Protein AF-0000000069609880 (afdb_homodimer)

Sequence (264 aa):
MNNSQLFKGLVTSFADPFVVGVPGEPHSCQVTNRTSDCIYLDCESGEDGGLQQIFQLEVMSTDSDKFIANLTSRSSPNFIVCSLPPKESFILVVYAVNSKGRSKQVALHSSTLAGPAKEKGMFKSYDLIFFIMNNSQLFKGLVTSFADPFVVGVPGEPHSCQVTNRTSDCIYLDCESGEDGGLQQIFQLEVMSTDSDKFIANLTSRSSPNFIVCSLPPKESFILVVYAVNSKGRSKQVALHSSTLAGPAKEKGMFKSYDLIFFI

Radius of gyration: 27.12 Å; Cα contacts (8 Å, |Δi|>4): 613; chains: 2; bounding box: 33×138×74 Å

Foldseek 3Di:
DPPDDVPPPPPPVPVPPLQQAAWAWWDPKDFDDAAQFKTKIATFGTGRSPFQKKKKKWKAFPVPRDTDDIDIGRPHQIDMDGRHHGPTKMKIWMWMGDPRGIHDIDIDIDHHHHDDPCPDDDPPPPPPVPPD/DPPPDPPPPPPPVPVPPLQQAAWAWWDPKDFDDAAQFKTKIATFGTGRSPFQKKKKKWKAFPVVRDTDDIDIGRPHQIDMDGRHHGPTKMKIWMWMGGPRGIHDIDIDIDHHHHDDPCPDDDPPPPPPVPPD

InterPro domains:
  IPR003961 Fibronectin type III [cd00063] (23-104)
  IPR013783 Immunoglobulin-like fold [G3DSA:2.60.40.10] (18-114)
  IPR036116 Fibronectin type III superfamily [SSF49265] (20-106)

Secondary structure (DSSP, 8-state):
---------------------PPPPPEEEEEEEE-SS-EEEEEE----TTS--EEEEEEEETTT--EEEEEEESS-S-EEE-SPPTT-EEEEEEEEEETTEEPPPEEEEEEPPPPSSS--------------/---------------------PPPPPEEEEEEEE-SS-EEEEEE----TTS--EEEEEEEETTT--EEEEEEESS-S-EEE-SPPTT-EEEEEEEEEETTEEPPPEEEEEEPPPPS----------------

Solvent-accessible surface area (backbone atoms only — not comparable to full-atom values): 14721 Å² total; per-residue (Å²): 137,85,82,71,77,70,76,62,77,75,69,69,72,66,67,71,70,82,69,70,43,44,19,34,37,50,39,82,67,41,76,78,47,63,35,29,34,31,42,29,36,41,36,37,74,41,54,43,23,86,45,76,49,35,24,40,38,39,33,29,32,65,85,75,68,40,78,35,35,38,41,43,26,71,84,49,52,50,43,44,48,45,51,42,67,49,60,35,47,32,40,39,38,34,28,23,34,30,95,74,33,60,20,56,75,42,78,45,78,49,58,28,35,72,51,79,70,79,76,83,75,70,71,72,70,69,72,71,73,68,82,121,135,82,79,75,78,75,74,64,77,74,69,68,74,68,67,70,72,83,69,70,43,44,19,35,38,51,38,83,67,43,75,77,47,64,35,29,32,31,42,29,38,40,36,37,75,39,54,41,23,86,44,76,48,35,22,40,40,39,32,27,32,64,85,74,70,40,79,35,34,38,42,44,25,73,84,49,52,51,43,44,48,44,51,43,66,49,60,36,48,32,38,40,36,35,28,22,34,31,95,73,34,61,20,56,74,41,75,46,78,50,57,27,35,71,50,79,70,79,75,81,76,70,70,71,71,68,71,70,73,68,83,121

Nearest PDB structures (foldseek):
  5n47-assembly1_B  TM=8.906E-01  e=8.743E-05  Homo sapiens
  4gh7-assembly1_B  TM=8.890E-01  e=6.394E-04  Homo sapiens
  6mfa-assembly1_A  TM=8.345E-01  e=7.513E-04  Homo sapiens
  5mya-assembly1_B  TM=7.904E-01  e=1.037E-03  Homo sapiens
  2ha1-assembly1_A  TM=6.778E-01  e=1.997E-02  Homo sapiens

Structure (mmCIF, N/CA/C/O backbone):
data_AF-0000000069609880-model_v1
#
loop_
_entity.id
_entity.type
_entity.pdbx_description
1 polymer 'Fibronectin type-III domain-containing protein'
#
loop_
_atom_site.group_PDB
_atom_site.id
_atom_site.type_symbol
_atom_site.label_atom_id
_atom_site.label_alt_id
_atom_site.label_comp_id
_atom_site.label_asym_id
_atom_site.label_entity_id
_atom_site.label_seq_id
_atom_site.pdbx_PDB_ins_code
_atom_site.Cartn_x
_atom_site.Cartn_y
_atom_site.Cartn_z
_atom_site.occupancy
_atom_site.B_iso_or_equiv
_atom_site.auth_seq_id
_atom_site.auth_comp_id
_atom_site.auth_asym_id
_atom_site.auth_atom_id
_atom_site.pdbx_PDB_model_num
ATOM 1 N N . MET A 1 1 ? 1.41 76.438 18.203 1 31.66 1 MET A N 1
ATOM 2 C CA . MET A 1 1 ? 0.745 75.188 18.25 1 31.66 1 MET A CA 1
ATOM 3 C C . MET A 1 1 ? 0.936 74.438 16.938 1 31.66 1 MET A C 1
ATOM 5 O O . MET A 1 1 ? 0.332 74.75 15.93 1 31.66 1 MET A O 1
ATOM 9 N N . ASN A 1 2 ? 2.252 73.875 16.688 1 32.91 2 ASN A N 1
ATOM 10 C CA . ASN A 1 2 ? 2.785 73.125 15.57 1 32.91 2 ASN A CA 1
ATOM 11 C C . ASN A 1 2 ? 2.068 71.812 15.422 1 32.91 2 ASN A C 1
ATOM 13 O O . ASN A 1 2 ? 2.113 70.938 16.328 1 32.91 2 ASN A O 1
ATOM 17 N N . ASN A 1 3 ? 0.941 71.688 14.742 1 40.53 3 ASN A N 1
ATOM 18 C CA . ASN A 1 3 ? 0.131 70.562 14.359 1 40.53 3 ASN A CA 1
ATOM 19 C C . ASN A 1 3 ? 0.944 69.562 13.57 1 40.53 3 ASN A C 1
ATOM 21 O O . ASN A 1 3 ? 0.854 69.5 12.344 1 40.53 3 ASN A O 1
ATOM 25 N N . SER A 1 4 ? 2.309 69.562 13.68 1 34.94 4 SER A N 1
ATOM 26 C CA . SER A 1 4 ? 3.105 68.688 12.805 1 34.94 4 SER A CA 1
ATOM 27 C C . SER A 1 4 ? 2.584 67.25 12.805 1 34.94 4 SER A C 1
ATOM 29 O O . SER A 1 4 ? 1.701 66.938 13.594 1 34.94 4 SER A O 1
ATOM 31 N N . GLN A 1 5 ? 3.574 66.188 12.852 1 38.16 5 GLN A N 1
ATOM 32 C CA . GLN A 1 5 ? 4.09 65.062 12.164 1 38.16 5 GLN A CA 1
ATOM 33 C C . GLN A 1 5 ? 3.434 63.75 12.68 1 38.16 5 GLN A C 1
ATOM 35 O O . GLN A 1 5 ? 4.113 62.75 12.914 1 38.16 5 GLN A O 1
ATOM 40 N N . LEU A 1 6 ? 2.324 63.875 13.367 1 40.16 6 LEU A N 1
ATOM 41 C CA . LEU A 1 6 ? 1.89 62.562 13.883 1 40.16 6 LEU A CA 1
ATOM 42 C C . LEU A 1 6 ? 1.652 61.594 12.742 1 40.16 6 LEU A C 1
ATOM 44 O O . LEU A 1 6 ? 1.023 60.531 12.945 1 40.16 6 LEU A O 1
ATOM 48 N N . PHE A 1 7 ? 1.863 62.062 11.469 1 42.84 7 PHE A N 1
ATOM 49 C CA . PHE A 1 7 ? 1.548 60.969 10.555 1 42.84 7 PHE A CA 1
ATOM 50 C C . PHE A 1 7 ? 2.369 59.75 10.891 1 42.84 7 PHE A C 1
ATOM 52 O O . PHE A 1 7 ? 3.535 59.625 10.5 1 42.84 7 PHE A O 1
ATOM 59 N N . LYS A 1 8 ? 2.506 59.375 12.172 1 39.38 8 LYS A N 1
ATOM 60 C CA . LYS A 1 8 ? 3.107 58.062 12.391 1 39.38 8 LYS A CA 1
ATOM 61 C C . LYS A 1 8 ? 2.689 57.062 11.305 1 39.38 8 LYS A C 1
ATOM 63 O O . LYS A 1 8 ? 1.554 57.094 10.82 1 39.38 8 LYS A O 1
ATOM 68 N N . GLY A 1 9 ? 3.701 56.438 10.625 1 41.94 9 GLY A N 1
ATOM 69 C CA . GLY A 1 9 ? 3.779 55.344 9.688 1 41.94 9 GLY A CA 1
ATOM 70 C C . GLY A 1 9 ? 2.715 54.281 9.922 1 41.94 9 GLY A C 1
ATOM 71 O O . GLY A 1 9 ? 2.666 53.656 10.992 1 41.94 9 GLY A O 1
ATOM 72 N N . LEU A 1 10 ? 1.424 54.531 9.562 1 42.22 10 LEU A N 1
ATOM 73 C CA . LEU A 1 10 ? 0.591 53.344 9.367 1 42.22 10 LEU A CA 1
ATOM 74 C C . LEU A 1 10 ? 1.403 52.219 8.766 1 42.22 10 LEU A C 1
ATOM 76 O O . LEU A 1 10 ? 1.831 52.281 7.613 1 42.22 10 LEU A O 1
ATOM 80 N N . VAL A 1 11 ? 2.398 51.688 9.477 1 42.97 11 VAL A N 1
ATOM 81 C CA . VAL A 1 11 ? 2.893 50.375 9.039 1 42.97 11 VAL A CA 1
ATOM 82 C C . VAL A 1 11 ? 1.722 49.5 8.625 1 42.97 11 VAL A C 1
ATOM 84 O O . VAL A 1 11 ? 0.85 49.188 9.445 1 42.97 11 VAL A O 1
ATOM 87 N N . THR A 1 12 ? 0.968 49.812 7.594 1 45.91 12 THR A N 1
ATOM 88 C CA . THR A 1 12 ? 0.167 48.719 7.027 1 45.91 12 THR A CA 1
ATOM 89 C C . THR A 1 12 ? 0.925 47.406 7.094 1 45.91 12 THR A C 1
ATOM 91 O O . THR A 1 12 ? 2.037 47.281 6.57 1 45.91 12 THR A O 1
ATOM 94 N N . SER A 1 13 ? 1.09 46.844 8.258 1 49.19 13 SER A N 1
ATOM 95 C CA . SER A 1 13 ? 1.461 45.406 8.25 1 49.19 13 SER A CA 1
ATOM 96 C C . SER A 1 13 ? 0.939 44.719 6.996 1 49.19 13 SER A C 1
ATOM 98 O O . SER A 1 13 ? -0.271 44.562 6.824 1 49.19 13 SER A O 1
ATOM 100 N N . PHE A 1 14 ? 1.237 45.156 5.824 1 48.47 14 PHE A N 1
ATOM 101 C CA . PHE A 1 14 ? 0.981 44.219 4.73 1 48.47 14 PHE A CA 1
ATOM 102 C C . PHE A 1 14 ? 1.174 42.781 5.188 1 48.47 14 PHE A C 1
ATOM 104 O O . PHE A 1 14 ? 2.275 42.375 5.578 1 48.47 14 PHE A O 1
ATOM 111 N N . ALA A 1 15 ? 0.281 42.281 5.965 1 46.72 15 ALA A N 1
ATOM 112 C CA . ALA A 1 15 ? 0.321 40.844 6.07 1 46.72 15 ALA A CA 1
ATOM 113 C C . ALA A 1 15 ? 0.909 40.219 4.812 1 46.72 15 ALA A C 1
ATOM 115 O O . ALA A 1 15 ? 0.549 40.594 3.695 1 46.72 15 ALA A O 1
ATOM 116 N N . ASP A 1 16 ? 2.139 39.938 4.656 1 50.59 16 ASP A N 1
ATOM 117 C CA . ASP A 1 16 ? 2.672 39.125 3.555 1 50.59 16 ASP A CA 1
ATOM 118 C C . ASP A 1 16 ? 1.582 38.281 2.922 1 50.59 16 ASP A C 1
ATOM 120 O O . ASP A 1 16 ? 0.832 37.594 3.627 1 50.59 16 ASP A O 1
ATOM 124 N N . PRO A 1 17 ? 0.982 38.594 1.818 1 54.59 17 PRO A N 1
ATOM 125 C CA . PRO A 1 17 ? -0.054 37.781 1.206 1 54.59 17 PRO A CA 1
ATOM 126 C C . PRO A 1 17 ? 0.149 36.281 1.481 1 54.59 17 PRO A C 1
ATOM 128 O O . PRO A 1 17 ? 1.287 35.812 1.52 1 54.59 17 PRO A O 1
ATOM 131 N N . PHE A 1 18 ? -0.604 35.812 2.354 1 62.03 18 PHE A N 1
ATOM 132 C CA . PHE A 1 18 ? -0.624 34.344 2.549 1 62.03 18 PHE A CA 1
ATOM 133 C C . PHE A 1 18 ? -0.37 33.625 1.235 1 62.03 18 PHE A C 1
ATOM 135 O O . PHE A 1 18 ? -1.165 33.719 0.299 1 62.03 18 PHE A O 1
ATOM 142 N N . VAL A 1 19 ? 0.912 33.656 0.672 1 74.94 19 VAL A N 1
ATOM 143 C CA . VAL A 1 19 ? 1.284 32.938 -0.549 1 74.94 19 VAL A CA 1
ATOM 144 C C . VAL A 1 19 ? 0.862 31.469 -0.447 1 74.94 19 VAL A C 1
ATOM 146 O O . VAL A 1 19 ? 1.284 30.766 0.467 1 74.94 19 VAL A O 1
ATOM 149 N N . VAL A 1 20 ? -0.282 31.234 -1.069 1 90.25 20 VAL A N 1
ATOM 150 C CA . VAL A 1 20 ? -0.753 29.859 -1.255 1 90.25 20 VAL A CA 1
ATOM 151 C C . VAL A 1 20 ? 0.14 29.141 -2.262 1 90.25 20 VAL A C 1
ATOM 153 O O . VAL A 1 20 ? 0.428 29.672 -3.338 1 90.25 20 VAL A O 1
ATOM 156 N N . GLY A 1 21 ? 0.864 28.141 -1.816 1 95.88 21 GLY A N 1
ATOM 157 C CA . GLY A 1 21 ? 1.756 27.391 -2.691 1 95.88 21 GLY A CA 1
ATOM 158 C C . GLY A 1 21 ? 1.692 25.891 -2.469 1 95.88 21 GLY A C 1
ATOM 159 O O . GLY A 1 21 ? 0.792 25.406 -1.787 1 95.88 21 GLY A O 1
ATOM 160 N N . VAL A 1 22 ? 2.574 25.281 -3.271 1 98.06 22 VAL A N 1
ATOM 161 C CA . VAL A 1 22 ? 2.699 23.844 -3.086 1 98.06 22 VAL A CA 1
ATOM 162 C C . VAL A 1 22 ? 3.221 23.547 -1.681 1 98.06 22 VAL A C 1
ATOM 164 O O . VAL A 1 22 ? 3.797 24.422 -1.028 1 98.06 22 VAL A O 1
ATOM 167 N N . PRO A 1 23 ? 2.945 22.344 -1.19 1 98.44 23 PRO A N 1
ATOM 168 C CA . PRO A 1 23 ? 3.471 22 0.136 1 98.44 23 PRO A CA 1
ATOM 169 C C . PRO A 1 23 ? 4.996 21.953 0.17 1 98.44 23 PRO A C 1
ATOM 171 O O . PRO A 1 23 ? 5.637 21.844 -0.877 1 98.44 23 PRO A O 1
ATOM 174 N N . GLY A 1 24 ? 5.488 22.078 1.378 1 98.19 24 GLY A N 1
ATOM 175 C CA . GLY A 1 24 ? 6.875 21.703 1.604 1 98.19 24 GLY A CA 1
ATOM 176 C C . GLY A 1 24 ? 7.074 20.203 1.676 1 98.19 24 GLY A C 1
ATOM 177 O O . GLY A 1 24 ? 6.145 19.453 2.004 1 98.19 24 GLY A O 1
ATOM 178 N N . GLU A 1 25 ? 8.297 19.781 1.367 1 98.81 25 GLU A N 1
ATOM 179 C CA . GLU A 1 25 ? 8.594 18.344 1.413 1 98.81 25 GLU A CA 1
ATOM 180 C C . GLU A 1 25 ? 8.547 17.812 2.844 1 98.81 25 GLU A C 1
ATOM 182 O O . GLU A 1 25 ? 8.898 18.531 3.787 1 98.81 25 GLU A O 1
ATOM 187 N N . PRO A 1 26 ? 8.062 16.516 3.002 1 98.81 26 PRO A N 1
ATOM 188 C CA . PRO A 1 26 ? 8.281 15.906 4.312 1 98.81 26 PRO A CA 1
ATOM 189 C C . PRO A 1 26 ? 9.75 15.914 4.73 1 98.81 26 PRO A C 1
ATOM 191 O O . PRO A 1 26 ? 10.641 15.906 3.875 1 98.81 26 PRO A O 1
ATOM 194 N N . HIS A 1 27 ? 9.953 15.969 6.031 1 98.62 27 HIS A N 1
ATOM 195 C CA . HIS A 1 27 ? 11.344 16.016 6.488 1 98.62 27 HIS A CA 1
ATOM 196 C C . HIS A 1 27 ? 11.555 15.133 7.711 1 98.62 27 HIS A C 1
ATOM 198 O O . HIS A 1 27 ? 10.594 14.547 8.234 1 98.62 27 HIS A O 1
ATOM 204 N N . SER A 1 28 ? 12.852 14.891 8.039 1 98.5 28 SER A N 1
ATOM 205 C CA . SER A 1 28 ? 13.234 14.023 9.148 1 98.5 28 SER A CA 1
ATOM 206 C C . SER A 1 28 ? 12.734 12.602 8.93 1 98.5 28 SER A C 1
ATOM 208 O O . SER A 1 28 ? 12.211 11.977 9.852 1 98.5 28 SER A O 1
ATOM 210 N N . CYS A 1 29 ? 12.852 12.172 7.762 1 98.75 29 CYS A N 1
ATOM 211 C CA . CYS A 1 29 ? 12.328 10.852 7.414 1 98.75 29 CYS A CA 1
ATOM 212 C C . CYS A 1 29 ? 13.305 9.758 7.824 1 98.75 29 CYS A C 1
ATOM 214 O O . CYS A 1 29 ? 14.508 9.859 7.578 1 98.75 29 CYS A O 1
ATOM 216 N N . GLN A 1 30 ? 12.727 8.734 8.453 1 98.31 30 GLN A N 1
ATOM 217 C CA . GLN A 1 30 ? 13.523 7.594 8.875 1 98.31 30 GLN A CA 1
ATOM 218 C C . GLN A 1 30 ? 12.711 6.305 8.82 1 98.31 30 GLN A C 1
ATOM 220 O O . GLN A 1 30 ? 11.523 6.301 9.133 1 98.31 30 GLN A O 1
ATOM 225 N N . VAL A 1 31 ? 13.367 5.262 8.398 1 97.94 31 VAL A N 1
ATOM 226 C CA . VAL A 1 31 ? 12.781 3.936 8.57 1 97.94 31 VAL A CA 1
ATOM 227 C C . VAL A 1 31 ? 12.906 3.498 10.023 1 97.94 31 VAL A C 1
ATOM 229 O O . VAL A 1 31 ? 14.016 3.346 10.539 1 97.94 31 VAL A O 1
ATOM 232 N N . THR A 1 32 ? 11.797 3.287 10.641 1 96.62 32 THR A N 1
ATOM 233 C CA . THR A 1 32 ? 11.812 3.072 12.086 1 96.62 32 THR A CA 1
ATOM 234 C C . THR A 1 32 ? 11.75 1.583 12.414 1 96.62 32 THR A C 1
ATOM 236 O O 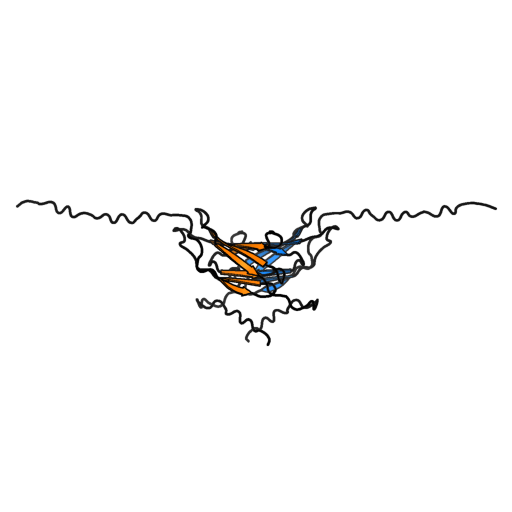. THR A 1 32 ? 12.078 1.173 13.531 1 96.62 32 THR A O 1
ATOM 239 N N . ASN A 1 33 ? 11.273 0.714 11.539 1 94.38 33 ASN A N 1
ATOM 240 C CA . ASN A 1 33 ? 11.203 -0.731 11.719 1 94.38 33 ASN A CA 1
ATOM 241 C C . ASN A 1 33 ? 11.133 -1.465 10.383 1 94.38 33 ASN A C 1
ATOM 243 O O . ASN A 1 33 ? 10.711 -0.894 9.383 1 94.38 33 ASN A O 1
ATOM 247 N N . ARG A 1 34 ? 11.602 -2.66 10.383 1 95.38 34 ARG A N 1
ATOM 248 C CA . ARG A 1 34 ? 11.531 -3.551 9.227 1 95.38 34 ARG A CA 1
ATOM 249 C C . ARG A 1 34 ? 11.305 -4.996 9.664 1 95.38 34 ARG A C 1
ATOM 251 O O . ARG A 1 34 ? 11.844 -5.43 10.688 1 95.38 34 ARG A O 1
ATOM 258 N N . THR A 1 35 ? 10.484 -5.656 8.977 1 93.62 35 THR A N 1
ATOM 259 C CA . THR A 1 35 ? 10.367 -7.105 9.086 1 93.62 35 THR A CA 1
ATOM 260 C C . THR A 1 35 ? 10.672 -7.781 7.758 1 93.62 35 THR A C 1
ATOM 262 O O . THR A 1 35 ? 11.258 -7.168 6.863 1 93.62 35 THR A O 1
ATOM 265 N N . SER A 1 36 ? 10.391 -9.078 7.707 1 94 36 SER A N 1
ATOM 266 C CA . SER A 1 36 ? 10.641 -9.797 6.461 1 94 36 SER A CA 1
ATOM 267 C C . SER A 1 36 ? 9.703 -9.336 5.352 1 94 36 SER A C 1
ATOM 269 O O . SER A 1 36 ? 9.961 -9.578 4.172 1 94 36 SER A O 1
ATOM 271 N N . ASP A 1 37 ? 8.562 -8.641 5.777 1 93.06 37 ASP A N 1
ATOM 272 C CA . ASP A 1 37 ? 7.609 -8.336 4.715 1 93.06 37 ASP A CA 1
ATOM 273 C C . ASP A 1 37 ? 7.047 -6.93 4.871 1 93.06 37 ASP A C 1
ATOM 275 O O . ASP A 1 37 ? 6.156 -6.527 4.117 1 93.06 37 ASP A O 1
ATOM 279 N N . CYS A 1 38 ? 7.555 -6.133 5.918 1 95.25 38 CYS A N 1
ATOM 280 C CA . CYS A 1 38 ? 7.031 -4.789 6.152 1 95.25 38 CYS A CA 1
ATOM 281 C C . CYS A 1 38 ? 8.164 -3.797 6.395 1 95.25 38 CYS A C 1
ATOM 283 O O . CYS A 1 38 ? 9.211 -4.16 6.934 1 95.25 38 CYS A O 1
ATOM 285 N N . ILE A 1 39 ? 7.949 -2.588 6.008 1 97.12 39 ILE A N 1
ATOM 286 C CA . ILE A 1 39 ? 8.812 -1.45 6.312 1 97.12 39 ILE A CA 1
ATOM 287 C C . ILE A 1 39 ? 7.98 -0.323 6.922 1 97.12 39 ILE A C 1
ATOM 289 O O . ILE A 1 39 ? 6.91 0.009 6.414 1 97.12 39 ILE A O 1
ATOM 293 N N . TYR A 1 40 ? 8.484 0.227 8.047 1 97.38 40 TYR A N 1
ATOM 294 C CA . TYR A 1 40 ? 7.867 1.352 8.742 1 97.38 40 TYR A CA 1
ATOM 295 C C . TYR A 1 40 ? 8.625 2.645 8.469 1 97.38 40 TYR A C 1
ATOM 297 O O . TYR A 1 40 ? 9.836 2.727 8.727 1 97.38 40 TYR A O 1
ATOM 305 N N . LEU A 1 41 ? 7.934 3.629 7.938 1 98.38 41 LEU A N 1
ATOM 306 C CA . LEU A 1 41 ? 8.539 4.914 7.59 1 98.38 41 LEU A CA 1
ATOM 307 C C . LEU A 1 41 ? 7.891 6.047 8.383 1 98.38 41 LEU A C 1
ATOM 309 O O . LEU A 1 41 ? 6.664 6.188 8.383 1 98.38 41 LEU A O 1
ATOM 313 N N . ASP A 1 42 ? 8.711 6.828 9.047 1 97.94 42 ASP A N 1
ATOM 314 C CA . ASP A 1 42 ? 8.234 7.984 9.797 1 97.94 42 ASP A CA 1
ATOM 315 C C . ASP A 1 42 ? 8.867 9.273 9.281 1 97.94 42 ASP A C 1
ATOM 317 O O . ASP A 1 42 ? 10.094 9.352 9.125 1 97.94 42 ASP A O 1
ATOM 321 N N . CYS A 1 43 ? 8.008 10.234 8.953 1 98.69 43 CYS A N 1
ATOM 322 C CA . CYS A 1 43 ? 8.445 11.57 8.562 1 98.69 43 CYS A CA 1
ATOM 323 C C . CYS A 1 43 ? 7.648 12.641 9.305 1 98.69 43 CYS A C 1
ATOM 325 O O . CYS A 1 43 ? 6.621 12.344 9.922 1 98.69 43 CYS A O 1
ATOM 327 N N . GLU A 1 44 ? 8.141 13.766 9.211 1 98.44 44 GLU A N 1
ATOM 328 C CA . GLU A 1 44 ? 7.418 14.953 9.656 1 98.44 44 GLU A CA 1
ATOM 329 C C . GLU A 1 44 ? 6.926 15.773 8.469 1 98.44 44 GLU A C 1
ATOM 331 O O . GLU A 1 44 ? 7.629 15.914 7.473 1 98.44 44 GLU A O 1
ATOM 336 N N . SER A 1 45 ? 5.723 16.297 8.672 1 98.31 45 SER A N 1
ATOM 337 C CA . SER A 1 45 ? 5.145 17.078 7.59 1 98.31 45 SER A CA 1
ATOM 338 C C . SER A 1 45 ? 5.906 18.391 7.402 1 98.31 45 SER A C 1
ATOM 340 O O . SER A 1 45 ? 6.348 19.016 8.375 1 98.31 45 SER A O 1
ATOM 342 N N . GLY A 1 46 ? 6.016 18.844 6.121 1 97.94 46 GLY A N 1
ATOM 343 C CA . GLY A 1 46 ? 6.422 20.219 5.844 1 97.94 46 GLY A CA 1
ATOM 344 C C . GLY A 1 46 ? 5.27 21.203 5.891 1 97.94 46 GLY A C 1
ATOM 345 O O . GLY A 1 46 ? 4.184 20.875 6.371 1 97.94 46 GLY A O 1
ATOM 346 N N . GLU A 1 47 ? 5.598 22.438 5.477 1 96.31 47 GLU A N 1
ATOM 347 C CA . GLU A 1 47 ? 4.523 23.422 5.355 1 96.31 47 GLU A CA 1
ATOM 348 C C . GLU A 1 47 ? 3.436 22.938 4.402 1 96.31 47 GLU A C 1
ATOM 350 O O . GLU A 1 47 ? 3.723 22.219 3.441 1 96.31 47 GLU A O 1
ATOM 355 N N . ASP A 1 48 ? 2.236 23.312 4.668 1 96.56 48 ASP A N 1
ATOM 356 C CA . ASP A 1 48 ? 1.134 22.812 3.855 1 96.56 48 ASP A CA 1
ATOM 357 C C . ASP A 1 48 ? 0.824 23.75 2.697 1 96.56 48 ASP A C 1
ATOM 359 O O . ASP A 1 48 ? -0.061 23.484 1.885 1 96.56 48 ASP A O 1
ATOM 363 N N . GLY A 1 49 ? 1.517 24.922 2.633 1 95.56 49 GLY A N 1
ATOM 364 C CA . GLY A 1 49 ? 1.287 25.891 1.578 1 95.56 49 GLY A CA 1
ATOM 365 C C . GLY A 1 49 ? -0.011 26.656 1.745 1 95.56 49 GLY A C 1
ATOM 366 O O . GLY A 1 49 ? -0.531 27.234 0.782 1 95.56 49 GLY A O 1
ATOM 367 N N . GLY A 1 50 ? -0.624 26.469 2.938 1 95.44 50 GLY A N 1
ATOM 368 C CA . GLY A 1 50 ? -1.855 27.188 3.225 1 95.44 50 GLY A CA 1
ATOM 369 C C . GLY A 1 50 ? -3.1 26.422 2.807 1 95.44 50 GLY A C 1
ATOM 370 O O . GLY A 1 50 ? -4.207 26.969 2.846 1 95.44 50 GLY A O 1
ATOM 371 N N . LEU A 1 51 ? -2.955 25.25 2.318 1 96.25 51 LEU A N 1
ATOM 372 C CA . LEU A 1 51 ? -4.051 24.422 1.83 1 96.25 51 LEU A CA 1
ATOM 373 C C . LEU A 1 51 ? -4.02 23.031 2.475 1 96.25 51 LEU A C 1
ATOM 375 O O . LEU A 1 51 ? -2.969 22.594 2.939 1 96.25 51 LEU A O 1
ATOM 379 N N . GLN A 1 52 ? -5.207 22.359 2.523 1 96.31 52 GLN A N 1
ATOM 380 C CA . GLN A 1 52 ? -5.23 20.969 2.957 1 96.31 52 GLN A CA 1
ATOM 381 C C . GLN A 1 52 ? -4.281 20.125 2.121 1 96.31 52 GLN A C 1
ATOM 383 O O . GLN A 1 52 ? -4.273 20.219 0.892 1 96.31 52 GLN A O 1
ATOM 388 N N . GLN A 1 53 ? -3.479 19.328 2.84 1 97.44 53 GLN A N 1
ATOM 389 C CA . GLN A 1 53 ? -2.539 18.469 2.115 1 97.44 53 GLN A CA 1
ATOM 390 C C . GLN A 1 53 ? -2.766 17 2.445 1 97.44 53 GLN A C 1
ATOM 392 O O . GLN A 1 53 ? -3.363 16.672 3.473 1 97.44 53 GLN A O 1
ATOM 397 N N . ILE A 1 54 ? -2.383 16.141 1.542 1 97.25 54 ILE A N 1
ATOM 398 C CA . ILE A 1 54 ? -2.262 14.695 1.756 1 97.25 54 ILE A CA 1
ATOM 399 C C . ILE A 1 54 ? -0.819 14.258 1.516 1 97.25 54 ILE A C 1
ATOM 401 O O . ILE A 1 54 ? 0.011 15.055 1.071 1 97.25 54 ILE A O 1
ATOM 405 N N . PHE A 1 55 ? -0.583 12.984 1.895 1 98.44 55 PHE A N 1
ATOM 406 C CA . PHE A 1 55 ? 0.76 12.438 1.737 1 98.44 55 PHE A CA 1
ATOM 407 C C . PHE A 1 55 ? 0.726 11.141 0.935 1 98.44 55 PHE A C 1
ATOM 409 O O . PHE A 1 55 ? -0.17 10.32 1.118 1 98.44 55 PHE A O 1
ATOM 416 N N . GLN A 1 56 ? 1.741 11.055 0.105 1 98.5 56 GLN A N 1
ATOM 417 C CA . GLN A 1 56 ? 1.818 9.875 -0.747 1 98.5 56 GLN A CA 1
ATOM 418 C C . GLN A 1 56 ? 3.184 9.203 -0.634 1 98.5 56 GLN A C 1
ATOM 420 O O . GLN A 1 56 ? 4.207 9.883 -0.53 1 98.5 56 GLN A O 1
ATOM 425 N N . LEU A 1 57 ? 3.154 7.863 -0.637 1 98.69 57 LEU A N 1
ATOM 426 C CA . LEU A 1 57 ? 4.344 7.02 -0.643 1 98.69 57 LEU A CA 1
ATOM 427 C C . LEU A 1 57 ? 4.363 6.113 -1.869 1 98.69 57 LEU A C 1
ATOM 429 O O . LEU A 1 57 ? 3.369 5.449 -2.168 1 98.69 57 LEU A O 1
ATOM 433 N N . GLU A 1 58 ? 5.434 6.164 -2.568 1 97.88 58 GLU A N 1
ATOM 434 C CA . GLU A 1 58 ? 5.719 5.223 -3.646 1 97.88 58 GLU A CA 1
ATOM 435 C C . GLU A 1 58 ? 6.883 4.305 -3.287 1 97.88 58 GLU A C 1
ATOM 437 O O . GLU A 1 58 ? 7.926 4.77 -2.828 1 97.88 58 GLU A O 1
ATOM 442 N N . VAL A 1 59 ? 6.641 3.014 -3.49 1 98 59 VAL A N 1
ATOM 443 C CA . VAL A 1 59 ? 7.668 2.025 -3.182 1 98 59 VAL A CA 1
ATOM 444 C C . VAL A 1 59 ? 8.078 1.292 -4.457 1 98 59 VAL A C 1
ATOM 446 O O . VAL A 1 59 ? 7.234 0.751 -5.172 1 98 59 VAL A O 1
ATOM 449 N N . MET A 1 60 ? 9.344 1.272 -4.652 1 96.69 60 MET A N 1
ATOM 450 C CA . MET A 1 60 ? 9.891 0.597 -5.828 1 96.69 60 MET A CA 1
ATOM 451 C C . MET A 1 60 ? 10.953 -0.424 -5.422 1 96.69 60 MET A C 1
ATOM 453 O O . MET A 1 60 ? 11.742 -0.178 -4.508 1 96.69 60 MET A O 1
ATOM 457 N N . SER A 1 61 ? 10.945 -1.524 -6.129 1 94.81 61 SER A N 1
ATOM 458 C CA . SER A 1 61 ? 12.039 -2.471 -5.957 1 94.81 61 SER A CA 1
ATOM 459 C C . SER A 1 61 ? 13.305 -1.986 -6.664 1 94.81 61 SER A C 1
ATOM 461 O O . SER A 1 61 ? 13.25 -1.556 -7.82 1 94.81 61 SER A O 1
ATOM 463 N N . THR A 1 62 ? 14.367 -2.062 -5.93 1 92.19 62 THR A N 1
ATOM 464 C CA . THR A 1 62 ? 15.609 -1.616 -6.539 1 92.19 62 THR A CA 1
ATOM 465 C C . THR A 1 62 ? 16.109 -2.641 -7.551 1 92.19 62 THR A C 1
ATOM 467 O O . THR A 1 62 ? 16.844 -2.293 -8.484 1 92.19 62 THR A O 1
ATOM 470 N N . ASP A 1 63 ? 15.781 -3.877 -7.297 1 84.25 63 ASP A N 1
ATOM 471 C CA . ASP A 1 63 ? 16.297 -4.945 -8.156 1 84.25 63 ASP A CA 1
ATOM 472 C C . ASP A 1 63 ? 15.531 -4.992 -9.477 1 84.25 63 ASP A C 1
ATOM 474 O O . ASP A 1 63 ? 16.125 -5.238 -10.531 1 84.25 63 ASP A O 1
ATOM 478 N N . SER A 1 64 ? 14.242 -4.828 -9.516 1 80.12 64 SER A N 1
ATOM 479 C CA . SER A 1 64 ? 13.43 -4.977 -10.727 1 80.12 64 SER A CA 1
ATOM 480 C C . SER A 1 64 ? 12.969 -3.623 -11.25 1 80.12 64 SER A C 1
ATOM 482 O O . SER A 1 64 ? 12.461 -3.527 -12.375 1 80.12 64 SER A O 1
ATOM 484 N N . ASP A 1 65 ? 13.148 -2.59 -10.539 1 77.44 65 ASP A N 1
ATOM 485 C CA . ASP A 1 65 ? 12.688 -1.248 -10.867 1 77.44 65 ASP A CA 1
ATOM 486 C C . ASP A 1 65 ? 11.172 -1.229 -11.078 1 77.44 65 ASP A C 1
ATOM 488 O O . ASP A 1 65 ? 10.664 -0.493 -11.93 1 77.44 65 ASP A O 1
ATOM 492 N N . LYS A 1 66 ? 10.523 -2.123 -10.516 1 85.69 66 LYS A N 1
ATOM 493 C CA . LYS A 1 66 ? 9.062 -2.188 -10.633 1 85.69 66 LYS A CA 1
ATOM 494 C C . LYS A 1 66 ? 8.391 -1.572 -9.414 1 85.69 66 LYS A C 1
ATOM 496 O O . LYS A 1 66 ? 8.883 -1.704 -8.289 1 85.69 66 LYS A O 1
ATOM 501 N N . PHE A 1 67 ? 7.297 -0.882 -9.727 1 90 67 PHE A N 1
ATOM 502 C CA . PHE A 1 67 ? 6.461 -0.354 -8.656 1 90 67 PHE A CA 1
ATOM 503 C C . PHE A 1 67 ? 5.816 -1.485 -7.859 1 90 67 PHE A C 1
ATOM 505 O O . PHE A 1 67 ? 5.266 -2.422 -8.445 1 90 67 PHE A O 1
ATOM 512 N N . ILE A 1 68 ? 5.961 -1.3 -6.566 1 94.06 68 ILE A N 1
ATOM 513 C CA . ILE A 1 68 ? 5.434 -2.355 -5.707 1 94.06 68 ILE A CA 1
ATOM 514 C C . ILE A 1 68 ? 4.199 -1.848 -4.969 1 94.06 68 ILE A C 1
ATOM 516 O O . ILE A 1 68 ? 3.23 -2.588 -4.785 1 94.06 68 ILE A O 1
ATOM 520 N N . ALA A 1 69 ? 4.254 -0.572 -4.555 1 97.19 69 ALA A N 1
ATOM 521 C CA . ALA A 1 69 ? 3.148 -0.067 -3.744 1 97.19 69 ALA A CA 1
ATOM 522 C C . ALA A 1 69 ? 3.023 1.448 -3.873 1 97.19 69 ALA A C 1
ATOM 524 O O . ALA A 1 69 ? 4.023 2.15 -4.035 1 97.19 69 ALA A O 1
ATOM 525 N N . ASN A 1 70 ? 1.833 1.917 -3.807 1 97.12 70 ASN A N 1
ATOM 526 C CA . ASN A 1 70 ? 1.459 3.312 -3.602 1 97.12 70 ASN A CA 1
ATOM 527 C C . ASN A 1 70 ? 0.46 3.465 -2.459 1 97.12 70 ASN A C 1
ATOM 529 O O . ASN A 1 70 ? -0.54 2.746 -2.404 1 97.12 70 ASN A O 1
ATOM 533 N N . LEU A 1 71 ? 0.772 4.352 -1.583 1 97.62 71 LEU A N 1
ATOM 534 C CA . LEU A 1 71 ? -0.103 4.598 -0.442 1 97.62 71 LEU A CA 1
ATOM 535 C C . LEU A 1 71 ? -0.401 6.086 -0.294 1 97.62 71 LEU A C 1
ATOM 537 O O . LEU A 1 71 ? 0.471 6.922 -0.53 1 97.62 71 LEU A O 1
ATOM 541 N N . THR A 1 72 ? -1.612 6.398 0.171 1 97.12 72 THR A N 1
ATOM 542 C CA . THR A 1 72 ? -2.02 7.77 0.469 1 97.12 72 THR A CA 1
ATOM 543 C C . THR A 1 72 ? -2.473 7.895 1.921 1 97.12 72 THR A C 1
ATOM 545 O O . THR A 1 72 ? -3.225 7.051 2.418 1 97.12 72 THR A O 1
ATOM 548 N N . SER A 1 73 ? -1.933 8.812 2.588 1 95.44 73 SER A N 1
ATOM 549 C CA . SER A 1 73 ? -2.344 9.156 3.943 1 95.44 73 SER A CA 1
ATOM 550 C C . SER A 1 73 ? -2.861 10.594 4.016 1 95.44 73 SER A C 1
ATOM 552 O O . SER A 1 73 ? -2.248 11.508 3.459 1 95.44 73 SER A O 1
ATOM 554 N N . ARG A 1 74 ? -3.881 10.758 4.734 1 92.12 74 ARG A N 1
ATOM 555 C CA . ARG A 1 74 ? -4.5 12.078 4.809 1 92.12 74 ARG A CA 1
ATOM 556 C C . ARG A 1 74 ? -4.031 12.836 6.047 1 92.12 74 ARG A C 1
ATOM 558 O O . ARG A 1 74 ? -4.211 14.055 6.141 1 92.12 74 ARG A O 1
ATOM 565 N N . SER A 1 75 ? -3.418 12.094 6.977 1 90.81 75 SER A N 1
ATOM 566 C CA . SER A 1 75 ? -3.209 12.711 8.281 1 90.81 75 SER A CA 1
ATOM 567 C C . SER A 1 75 ? -1.728 12.969 8.539 1 90.81 75 SER A C 1
ATOM 569 O O . SER A 1 75 ? -1.368 13.945 9.203 1 90.81 75 SER A O 1
ATOM 571 N N . SER A 1 76 ? -0.872 12.117 8.117 1 95.62 76 SER A N 1
ATOM 572 C CA . SER A 1 76 ? 0.55 12.242 8.422 1 95.62 76 SER A CA 1
ATOM 573 C C . SER A 1 76 ? 1.403 11.516 7.391 1 95.62 76 SER A C 1
ATOM 575 O O . SER A 1 76 ? 0.917 10.625 6.691 1 95.62 76 SER A O 1
ATOM 577 N N . PRO A 1 77 ? 2.648 11.945 7.227 1 98.25 77 PRO A N 1
ATOM 578 C CA . PRO A 1 77 ? 3.553 11.234 6.32 1 98.25 77 PRO A CA 1
ATOM 579 C C . PRO A 1 77 ? 4.219 10.023 6.973 1 98.25 77 PRO A C 1
ATOM 581 O O . PRO A 1 77 ? 5.422 9.812 6.812 1 98.25 77 PRO A O 1
ATOM 584 N N . ASN A 1 78 ? 3.529 9.297 7.809 1 97.5 78 ASN A N 1
ATOM 585 C CA . ASN A 1 78 ? 3.943 8.023 8.383 1 97.5 78 ASN A CA 1
ATOM 586 C C . ASN A 1 78 ? 3.26 6.848 7.695 1 97.5 78 ASN A C 1
ATOM 588 O O . ASN A 1 78 ? 2.053 6.883 7.449 1 97.5 78 ASN A O 1
ATOM 592 N N . PHE A 1 79 ? 4.078 5.898 7.344 1 97.75 79 PHE A N 1
ATOM 593 C CA . PHE A 1 79 ? 3.537 4.793 6.559 1 97.75 79 PHE A CA 1
ATOM 594 C C . PHE A 1 79 ? 4.055 3.457 7.082 1 97.75 79 PHE A C 1
ATOM 596 O O . PHE A 1 79 ? 5.203 3.357 7.516 1 97.75 79 PHE A O 1
ATOM 603 N N . ILE A 1 80 ? 3.232 2.484 6.984 1 95.88 80 ILE A N 1
ATOM 604 C CA . ILE A 1 80 ? 3.6 1.076 7.094 1 95.88 80 ILE A CA 1
ATOM 605 C C . ILE A 1 80 ? 3.289 0.358 5.785 1 95.88 80 ILE A C 1
ATOM 607 O O . ILE A 1 80 ? 2.133 0.305 5.359 1 95.88 80 ILE A O 1
ATOM 611 N N . VAL A 1 81 ? 4.27 -0.133 5.148 1 96.94 81 VAL A N 1
ATOM 612 C CA . VAL A 1 81 ? 4.074 -0.866 3.9 1 96.94 81 VAL A CA 1
ATOM 613 C C . VAL A 1 81 ? 4.414 -2.34 4.109 1 96.94 81 VAL A C 1
ATOM 615 O O . VAL A 1 81 ? 5.512 -2.672 4.559 1 96.94 81 VAL A O 1
ATOM 618 N N . CYS A 1 82 ? 3.414 -3.186 3.764 1 94.31 82 CYS A N 1
ATOM 619 C CA . CYS A 1 82 ? 3.572 -4.625 3.951 1 94.31 82 CYS A CA 1
ATOM 620 C C . CYS A 1 82 ? 3.344 -5.371 2.643 1 94.31 82 CYS A C 1
ATOM 622 O O . CYS A 1 82 ? 3.264 -4.758 1.577 1 94.31 82 CYS A O 1
ATOM 624 N N . SER A 1 83 ? 3.375 -6.703 2.711 1 94.19 83 SER A N 1
ATOM 625 C CA . SER A 1 83 ? 3.246 -7.59 1.558 1 94.19 83 SER A CA 1
ATOM 626 C C . SER A 1 83 ? 4.426 -7.426 0.602 1 94.19 83 SER A C 1
ATOM 628 O O . SER A 1 83 ? 4.262 -7.535 -0.615 1 94.19 83 SER A O 1
ATOM 630 N N . LEU A 1 84 ? 5.559 -7.07 1.169 1 94.5 84 LEU A N 1
ATOM 631 C CA . LEU A 1 84 ? 6.793 -6.941 0.401 1 94.5 84 LEU A CA 1
ATOM 632 C C . LEU A 1 84 ? 7.539 -8.266 0.348 1 94.5 84 LEU A C 1
ATOM 634 O O . LEU A 1 84 ? 7.445 -9.078 1.274 1 94.5 84 LEU A O 1
ATOM 638 N N . PRO A 1 85 ? 8.25 -8.539 -0.794 1 92.06 85 PRO A N 1
ATOM 639 C CA . PRO A 1 85 ? 9.094 -9.742 -0.799 1 92.06 85 PRO A CA 1
ATOM 640 C C . PRO A 1 85 ? 10.234 -9.664 0.212 1 92.06 85 PRO A C 1
ATOM 642 O O . PRO A 1 85 ? 10.805 -8.594 0.428 1 92.06 85 PRO A O 1
ATOM 645 N N . PRO A 1 86 ? 10.578 -10.797 0.867 1 93.06 86 PRO A N 1
ATOM 646 C CA . PRO A 1 86 ? 11.688 -10.812 1.827 1 93.06 86 PRO A CA 1
ATOM 647 C C . PRO A 1 86 ? 13.047 -10.617 1.164 1 93.06 86 PRO A C 1
ATOM 649 O O . PRO A 1 86 ? 13.203 -10.906 -0.026 1 93.06 86 PRO A O 1
ATOM 652 N N . LYS A 1 87 ? 14.008 -10.094 1.997 1 94.06 87 LYS A N 1
ATOM 653 C CA . LYS A 1 87 ? 15.398 -9.922 1.59 1 94.06 87 LYS A CA 1
ATOM 654 C C . LYS A 1 87 ? 15.5 -9.133 0.291 1 94.06 87 LYS A C 1
ATOM 656 O O . LYS A 1 87 ? 16.25 -9.5 -0.617 1 94.06 87 LYS A O 1
ATOM 661 N N . GLU A 1 88 ? 14.727 -8.18 0.153 1 94.5 88 GLU A N 1
ATOM 662 C CA . GLU A 1 88 ? 14.727 -7.355 -1.05 1 94.5 88 GLU A CA 1
ATOM 663 C C . GLU A 1 88 ? 14.914 -5.879 -0.706 1 94.5 88 GLU A C 1
ATOM 665 O O . GLU A 1 88 ? 14.422 -5.41 0.324 1 94.5 88 GLU A O 1
ATOM 670 N N . SER A 1 89 ? 15.602 -5.172 -1.567 1 96.94 89 SER A N 1
ATOM 671 C CA . SER A 1 89 ? 15.875 -3.754 -1.367 1 96.94 89 SER A CA 1
ATOM 672 C C . SER A 1 89 ? 14.852 -2.883 -2.09 1 96.94 89 SER A C 1
ATOM 674 O O . SER A 1 89 ? 14.422 -3.211 -3.197 1 96.94 89 SER A O 1
ATOM 676 N N . PHE A 1 90 ? 14.578 -1.723 -1.445 1 97.75 90 PHE A N 1
ATOM 677 C CA . PHE A 1 90 ? 13.539 -0.844 -1.967 1 97.75 90 PHE A CA 1
ATOM 678 C C . PHE A 1 90 ? 13.984 0.613 -1.902 1 97.75 90 PHE A C 1
ATOM 680 O O . PHE A 1 90 ? 14.797 0.985 -1.054 1 97.75 90 PHE A O 1
ATOM 687 N N . ILE A 1 91 ? 13.398 1.4 -2.824 1 98.06 91 ILE A N 1
ATOM 688 C CA . ILE A 1 91 ? 13.398 2.855 -2.729 1 98.06 91 ILE A CA 1
ATOM 689 C C . ILE A 1 91 ? 12.016 3.352 -2.33 1 98.06 91 ILE A C 1
ATOM 691 O O . ILE A 1 91 ? 11.016 3 -2.965 1 98.06 91 ILE A O 1
ATOM 695 N N . LEU A 1 92 ? 11.961 4.102 -1.239 1 98.56 92 LEU A N 1
ATOM 696 C CA . LEU A 1 92 ? 10.734 4.73 -0.763 1 98.56 92 LEU A CA 1
ATOM 697 C C . LEU A 1 92 ? 10.719 6.219 -1.103 1 98.56 92 LEU A C 1
ATOM 699 O O . LEU A 1 92 ? 11.602 6.965 -0.675 1 98.56 92 LEU A O 1
ATOM 703 N N . VAL A 1 93 ? 9.75 6.637 -1.897 1 98.62 93 VAL A N 1
ATOM 704 C CA . VAL A 1 93 ? 9.625 8.039 -2.277 1 98.62 93 VAL A CA 1
ATOM 705 C C . VAL A 1 93 ? 8.375 8.641 -1.634 1 98.62 93 VAL A C 1
ATOM 707 O O . VAL A 1 93 ? 7.258 8.188 -1.891 1 98.62 93 VAL A O 1
ATOM 710 N N . VAL A 1 94 ? 8.617 9.672 -0.783 1 98.88 94 VAL A N 1
ATOM 711 C CA . VAL A 1 94 ? 7.508 10.289 -0.064 1 98.88 94 VAL A CA 1
ATOM 712 C C . VAL A 1 94 ? 7.406 11.766 -0.438 1 98.88 94 VAL A C 1
ATOM 714 O O . VAL A 1 94 ? 8.422 12.438 -0.608 1 98.88 94 VAL A O 1
ATOM 717 N N . TYR A 1 95 ? 6.184 12.25 -0.569 1 98.88 95 TYR A N 1
ATOM 718 C CA . TYR A 1 95 ? 5.957 13.664 -0.875 1 98.88 95 TYR A CA 1
ATOM 719 C C . TYR A 1 95 ? 4.566 14.102 -0.425 1 98.88 95 TYR A C 1
ATOM 721 O O . TYR A 1 95 ? 3.705 13.258 -0.148 1 98.88 95 TYR A O 1
ATOM 729 N N . ALA A 1 96 ? 4.395 15.352 -0.286 1 98.81 96 ALA A N 1
ATOM 730 C CA . ALA A 1 96 ? 3.111 15.961 0.057 1 98.81 96 ALA A CA 1
ATOM 731 C C . ALA A 1 96 ? 2.42 16.516 -1.184 1 98.81 96 ALA A C 1
ATOM 733 O O . ALA A 1 96 ? 3.082 16.906 -2.148 1 98.81 96 ALA A O 1
ATOM 734 N N . VAL A 1 97 ? 1.061 16.562 -1.156 1 98.38 97 VAL A N 1
ATOM 735 C CA . VAL A 1 97 ? 0.26 17.047 -2.277 1 98.38 97 VAL A CA 1
ATOM 736 C C . VAL A 1 97 ? -0.875 17.922 -1.763 1 98.38 97 VAL A C 1
ATOM 738 O O . VAL A 1 97 ? -1.52 17.594 -0.764 1 98.38 97 VAL A O 1
ATOM 741 N N . ASN A 1 98 ? -1.021 19.016 -2.398 1 97.38 98 ASN A N 1
ATOM 742 C CA . ASN A 1 98 ? -2.236 19.797 -2.211 1 97.38 98 ASN A CA 1
ATOM 743 C C . ASN A 1 98 ? -2.844 20.219 -3.545 1 97.38 98 ASN A C 1
ATOM 745 O O . ASN A 1 98 ? -2.459 19.703 -4.598 1 97.38 98 ASN A O 1
ATOM 749 N N . SER A 1 99 ? -3.832 21.078 -3.504 1 97.25 99 SER A N 1
ATOM 750 C CA . SER A 1 99 ? -4.559 21.453 -4.719 1 97.25 99 SER A CA 1
ATOM 751 C C . SER A 1 99 ? -3.66 22.203 -5.691 1 97.25 99 SER A C 1
ATOM 753 O O . SER A 1 99 ? -3.986 22.328 -6.875 1 97.25 99 SER A O 1
ATOM 755 N N . LYS A 1 100 ? -2.582 22.734 -5.203 1 97.44 100 LYS A N 1
ATOM 756 C CA . LYS A 1 100 ? -1.68 23.484 -6.07 1 97.44 100 LYS A CA 1
ATOM 757 C C . LYS A 1 100 ? -0.606 22.578 -6.664 1 97.44 100 LYS A C 1
ATOM 759 O O . LYS A 1 100 ? 0.074 22.953 -7.621 1 97.44 100 LYS A O 1
ATOM 764 N N . GLY A 1 101 ? -0.37 21.391 -6.102 1 98.31 101 GLY A N 1
ATOM 765 C CA . GLY A 1 101 ? 0.615 20.469 -6.664 1 98.31 101 GLY A CA 1
ATOM 766 C C . GLY A 1 101 ? 1.349 19.672 -5.609 1 98.31 101 GLY A C 1
ATOM 767 O O . GLY A 1 101 ? 0.834 19.453 -4.508 1 98.31 101 GLY A O 1
ATOM 768 N N . ARG A 1 102 ? 2.494 19.172 -6.004 1 98.69 102 ARG A N 1
ATOM 769 C CA . ARG A 1 102 ? 3.275 18.281 -5.145 1 98.69 102 ARG A CA 1
ATOM 770 C C . ARG A 1 102 ? 4.484 19 -4.566 1 98.69 102 ARG A C 1
ATOM 772 O O . ARG A 1 102 ? 5.039 19.906 -5.199 1 98.69 102 ARG A O 1
ATOM 779 N N . SER A 1 103 ? 4.812 18.547 -3.439 1 98.75 103 SER A N 1
ATOM 780 C CA . SER A 1 103 ? 6.09 18.984 -2.881 1 98.75 103 SER A CA 1
ATOM 781 C C . SER A 1 103 ? 7.262 18.312 -3.578 1 98.75 103 SER A C 1
ATOM 783 O O . SER A 1 103 ? 7.066 17.391 -4.379 1 98.75 103 SER A O 1
ATOM 785 N N . LYS A 1 104 ? 8.477 18.781 -3.289 1 98.62 104 LYS A N 1
ATOM 786 C CA . LYS A 1 104 ? 9.641 17.969 -3.621 1 98.62 104 LYS A CA 1
ATOM 787 C C . LYS A 1 104 ? 9.539 16.578 -3 1 98.62 104 LYS A C 1
ATOM 789 O O . LYS A 1 104 ? 8.93 16.406 -1.941 1 98.62 104 LYS A O 1
ATOM 794 N N . GLN A 1 105 ? 10.203 15.625 -3.643 1 98.75 105 GLN A N 1
ATOM 795 C CA . GLN A 1 105 ? 10.188 14.234 -3.184 1 98.75 105 GLN A CA 1
ATOM 796 C C . GLN A 1 105 ? 11.375 13.945 -2.271 1 98.75 105 GLN A C 1
ATOM 798 O O . GLN A 1 105 ? 12.461 14.5 -2.463 1 98.75 105 GLN A O 1
ATOM 803 N N . VAL A 1 106 ? 11.109 13.117 -1.284 1 98.75 106 VAL A N 1
ATOM 804 C CA . VAL A 1 106 ? 12.156 12.578 -0.432 1 98.75 106 VAL A CA 1
ATOM 805 C C . VAL A 1 106 ? 12.297 11.07 -0.671 1 98.75 106 VAL A C 1
ATOM 807 O O . VAL A 1 106 ? 11.312 10.336 -0.611 1 98.75 106 VAL A O 1
ATOM 810 N N . ALA A 1 107 ? 13.492 10.68 -0.958 1 98.5 107 ALA A N 1
ATOM 811 C CA . ALA A 1 107 ? 13.742 9.273 -1.251 1 98.5 107 ALA A CA 1
ATOM 812 C C . ALA A 1 107 ? 14.617 8.633 -0.176 1 98.5 107 ALA A C 1
ATOM 814 O O . ALA A 1 107 ? 15.594 9.234 0.278 1 98.5 107 ALA A O 1
ATOM 815 N N . LEU A 1 108 ? 14.234 7.449 0.284 1 98.38 108 LEU A N 1
ATOM 816 C CA . LEU A 1 108 ? 15.008 6.641 1.221 1 98.38 108 LEU A CA 1
ATOM 817 C C . LEU A 1 108 ? 15.219 5.23 0.677 1 98.38 108 LEU A C 1
ATOM 819 O O . LEU A 1 108 ? 14.336 4.68 0.007 1 98.38 108 LEU A O 1
ATOM 823 N N . HIS A 1 109 ? 16.359 4.695 1.01 1 97.75 109 HIS A N 1
ATOM 824 C CA . HIS A 1 109 ? 16.625 3.301 0.685 1 97.75 109 HIS A CA 1
ATOM 825 C C . HIS A 1 109 ? 16.453 2.404 1.904 1 97.75 109 HIS A C 1
ATOM 827 O O . HIS A 1 109 ? 16.828 2.779 3.018 1 97.75 109 HIS A O 1
ATOM 833 N N . SER A 1 110 ? 15.828 1.314 1.692 1 97.75 110 SER A N 1
ATOM 834 C CA . SER A 1 110 ? 15.68 0.315 2.746 1 97.75 110 SER A CA 1
ATOM 835 C C . SER A 1 110 ? 15.531 -1.086 2.162 1 97.75 110 SER A C 1
ATOM 837 O O . SER A 1 110 ? 15.672 -1.278 0.953 1 97.75 110 SER A O 1
ATOM 839 N N . SER A 1 111 ? 15.391 -2.074 3.092 1 97.44 111 SER A N 1
ATOM 840 C CA . SER A 1 111 ? 15.195 -3.455 2.666 1 97.44 111 SER A CA 1
ATOM 841 C C . SER A 1 111 ? 14.383 -4.242 3.689 1 97.44 111 SER A C 1
ATOM 843 O O . SER A 1 111 ? 14.281 -3.84 4.852 1 97.44 111 SER A O 1
ATOM 845 N N . THR A 1 112 ? 13.766 -5.25 3.156 1 96.5 112 THR A N 1
ATOM 846 C CA . THR A 1 112 ? 13.141 -6.191 4.078 1 96.5 112 THR A CA 1
ATOM 847 C C . THR A 1 112 ? 14.148 -7.219 4.574 1 96.5 112 THR A C 1
ATOM 849 O O . THR A 1 112 ? 15.195 -7.422 3.951 1 96.5 112 THR A O 1
ATOM 852 N N . LEU A 1 113 ? 13.82 -7.75 5.785 1 95.44 113 LEU A N 1
ATOM 853 C CA . LEU A 1 113 ? 14.688 -8.758 6.391 1 95.44 113 LEU A CA 1
ATOM 854 C C . LEU A 1 113 ? 14.484 -10.117 5.73 1 95.44 113 LEU A C 1
ATOM 856 O O . LEU A 1 113 ? 13.523 -10.305 4.977 1 95.44 113 LEU A O 1
ATOM 860 N N . ALA A 1 114 ? 15.406 -10.977 6.016 1 92.12 114 ALA A N 1
ATOM 861 C CA . ALA A 1 114 ? 15.266 -12.352 5.523 1 92.12 114 ALA A CA 1
ATOM 862 C C . ALA A 1 114 ? 14.094 -13.055 6.199 1 92.12 114 ALA A C 1
ATOM 864 O O . ALA A 1 114 ? 13.875 -12.891 7.398 1 92.12 114 ALA A O 1
ATOM 865 N N . GLY A 1 115 ? 13.227 -13.617 5.469 1 82.31 115 GLY A N 1
ATOM 866 C CA . GLY A 1 115 ? 12.086 -14.352 6.004 1 82.31 115 GLY A CA 1
ATOM 867 C C . GLY A 1 115 ? 12.477 -15.648 6.676 1 82.31 115 GLY A C 1
ATOM 868 O O . GLY A 1 115 ? 13.625 -16.094 6.574 1 82.31 115 GLY A O 1
ATOM 869 N N . PRO A 1 116 ? 11.625 -15.961 7.711 1 65.25 116 PRO A N 1
ATOM 870 C CA . PRO A 1 116 ? 11.961 -17.266 8.273 1 65.25 116 PRO A CA 1
ATOM 871 C C . PRO A 1 116 ? 12.195 -18.328 7.199 1 65.25 116 PRO A C 1
ATOM 873 O O . PRO A 1 116 ? 11.609 -18.266 6.1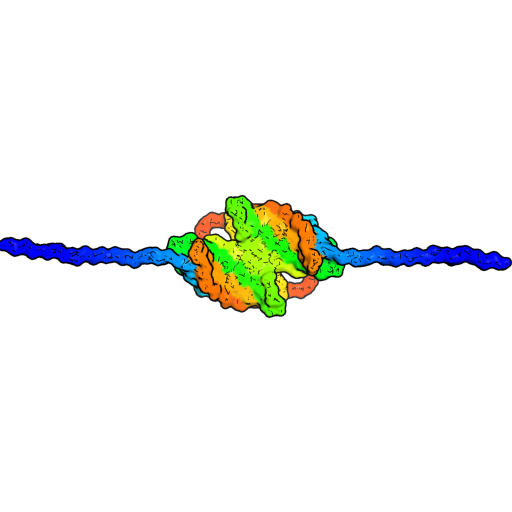17 1 65.25 116 PRO A O 1
ATOM 876 N N . ALA A 1 117 ? 13.352 -19.016 7.301 1 52.28 117 ALA A N 1
ATOM 877 C CA . ALA A 1 117 ? 13.594 -20.109 6.367 1 52.28 117 ALA A CA 1
ATOM 878 C C . ALA A 1 117 ? 12.281 -20.766 5.934 1 52.28 117 ALA A C 1
ATOM 880 O O . ALA A 1 117 ? 11.289 -20.719 6.664 1 52.28 117 ALA A O 1
ATOM 881 N N . LYS A 1 118 ? 12.219 -21.328 4.734 1 44.97 118 LYS A N 1
ATOM 882 C CA . LYS A 1 118 ? 11.086 -21.812 3.951 1 44.97 118 LYS A CA 1
ATOM 883 C C . LYS A 1 118 ? 10.039 -22.469 4.844 1 44.97 118 LYS A C 1
ATOM 885 O O . LYS A 1 118 ? 9.438 -23.469 4.469 1 44.97 118 LYS A O 1
ATOM 890 N N . GLU A 1 119 ? 9.906 -22.406 6.18 1 38.62 119 GLU A N 1
ATOM 891 C CA . GLU A 1 119 ? 8.797 -23.312 6.434 1 38.62 119 GLU A CA 1
ATOM 892 C C . GLU A 1 119 ? 7.5 -22.781 5.828 1 38.62 119 GLU A C 1
ATOM 894 O O . GLU A 1 119 ? 7.25 -21.578 5.852 1 38.62 119 GLU A O 1
ATOM 899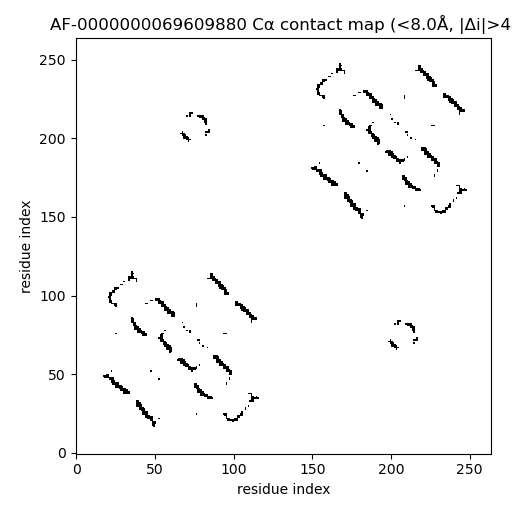 N N . LYS A 1 120 ? 7.027 -23.438 4.805 1 35.84 120 LYS A N 1
ATOM 900 C CA . LYS A 1 120 ? 5.852 -23.266 3.953 1 35.84 120 LYS A CA 1
ATOM 901 C C . LYS A 1 120 ? 4.832 -22.328 4.598 1 35.84 120 LYS A C 1
ATOM 903 O O . LYS A 1 120 ? 4.363 -21.391 3.959 1 35.84 120 LYS A O 1
ATOM 908 N N . GLY A 1 121 ? 3.783 -22.969 5.281 1 34.91 121 GLY A N 1
ATOM 909 C CA . GLY A 1 121 ? 2.34 -22.906 5.449 1 34.91 121 GLY A CA 1
ATOM 910 C C . GLY A 1 121 ? 1.889 -21.656 6.191 1 34.91 121 GLY A C 1
ATOM 911 O O . GLY A 1 121 ? 0.693 -21.359 6.25 1 34.91 121 GLY A O 1
ATOM 912 N N . MET A 1 122 ? 2.498 -21.328 7.438 1 33.28 122 MET A N 1
ATOM 913 C CA . MET A 1 122 ? 1.616 -20.656 8.391 1 33.28 122 MET A CA 1
ATOM 914 C C . MET A 1 122 ? 1.526 -19.172 8.102 1 33.28 122 MET A C 1
ATOM 916 O O . MET A 1 122 ? 2.549 -18.484 8.023 1 33.28 122 MET A O 1
ATOM 920 N N . PHE A 1 123 ? 0.617 -18.797 7.223 1 36.84 123 PHE A N 1
ATOM 921 C CA . PHE A 1 123 ? 0.2 -17.406 7.457 1 36.84 123 PHE A CA 1
ATOM 922 C C . PHE A 1 123 ? 0.595 -16.953 8.859 1 36.84 123 PHE A C 1
ATOM 924 O O . PHE A 1 123 ? 0.243 -17.594 9.844 1 36.84 123 PHE A O 1
ATOM 931 N N . LYS A 1 124 ? 1.785 -16.516 9.125 1 36.69 124 LYS A N 1
ATOM 932 C CA . LYS A 1 124 ? 2.152 -16.016 10.445 1 36.69 124 LYS A CA 1
ATOM 933 C C . LYS A 1 124 ? 0.92 -15.562 11.227 1 36.69 124 LYS A C 1
ATOM 935 O O . LYS A 1 124 ? 0.158 -14.711 10.758 1 36.69 124 LYS A O 1
ATOM 940 N N . SER A 1 125 ? 0.242 -16.5 11.875 1 34.41 125 SER A N 1
ATOM 941 C CA . SER A 1 125 ? -0.671 -16.062 12.93 1 34.41 125 SER A CA 1
ATOM 942 C C . SER A 1 125 ? -0.218 -14.742 13.547 1 34.41 125 SER A C 1
ATOM 944 O O . SER A 1 125 ? 0.867 -14.672 14.133 1 34.41 125 SER A O 1
ATOM 946 N N . TYR A 1 126 ? -0.373 -13.781 12.797 1 35.12 126 TYR A N 1
ATOM 947 C CA . TYR A 1 126 ? -0.211 -12.531 13.531 1 35.12 126 TYR A CA 1
ATOM 948 C C . TYR A 1 126 ? -0.798 -12.648 14.938 1 35.12 126 TYR A C 1
ATOM 950 O O . TYR A 1 126 ? -1.998 -12.883 15.094 1 35.12 126 TYR A O 1
ATOM 958 N N . ASP A 1 127 ? -0.227 -13.469 15.758 1 33.31 127 ASP A N 1
ATOM 959 C CA . ASP A 1 127 ? -0.684 -13.344 17.141 1 33.31 127 ASP A CA 1
ATOM 960 C C . ASP A 1 127 ? -1.017 -11.891 17.484 1 33.31 127 ASP A C 1
ATOM 962 O O . ASP A 1 127 ? -0.137 -11.031 17.469 1 33.31 127 ASP A O 1
ATOM 966 N N . LEU A 1 128 ? -2.197 -11.508 16.984 1 30.33 128 LEU A N 1
ATOM 967 C CA . LEU A 1 128 ? -2.828 -10.352 17.609 1 30.33 128 LEU A CA 1
ATOM 968 C C . LEU A 1 128 ? -2.654 -10.391 19.125 1 30.33 128 LEU A C 1
ATOM 970 O O . LEU A 1 128 ? -3.236 -11.242 19.797 1 30.33 128 LEU A O 1
ATOM 974 N N . ILE A 1 129 ? -1.547 -10.578 19.641 1 28.25 129 ILE A N 1
ATOM 975 C CA . ILE A 1 129 ? -1.497 -10.469 21.094 1 28.25 129 ILE A CA 1
ATOM 976 C C . ILE A 1 129 ? -2.32 -9.266 21.547 1 28.25 129 ILE A C 1
ATOM 978 O O . ILE A 1 129 ? -1.938 -8.117 21.297 1 28.25 129 ILE A O 1
ATOM 982 N N . PHE A 1 130 ? -3.705 -9.367 21.516 1 26.55 130 PHE A N 1
ATOM 983 C CA . PHE A 1 130 ? -4.602 -8.586 22.359 1 26.55 130 PHE A CA 1
ATOM 984 C C . PHE A 1 130 ? -4.055 -8.492 23.781 1 26.55 130 PHE A C 1
ATOM 986 O O . PHE A 1 130 ? -3.732 -9.508 24.391 1 26.55 130 PHE A O 1
ATOM 993 N N . PHE A 1 131 ? -3.229 -7.48 23.984 1 24.72 131 PHE A N 1
ATOM 994 C CA . PHE A 1 131 ? -3.096 -7.211 25.406 1 24.72 131 PHE A CA 1
ATOM 995 C C . PHE A 1 131 ? -4.457 -7.211 26.094 1 24.72 131 PHE A C 1
ATOM 997 O O . PHE A 1 131 ? -5.344 -6.438 25.719 1 24.72 131 PHE A O 1
ATOM 1004 N N . ILE A 1 132 ? -5.199 -8.32 26.328 1 18.27 132 ILE A N 1
ATOM 1005 C CA . ILE A 1 132 ? -6.152 -8.289 27.422 1 18.27 132 ILE A CA 1
ATOM 1006 C C . ILE A 1 132 ? -5.426 -7.938 28.719 1 18.27 132 ILE A C 1
ATOM 1008 O O . ILE A 1 132 ? -4.32 -8.422 28.984 1 18.27 132 ILE A O 1
ATOM 1012 N N . MET B 1 1 ? -3.221 -63.812 -48.031 1 32.16 1 MET B N 1
ATOM 1013 C CA . MET B 1 1 ? -2.432 -63.062 -47.062 1 32.16 1 MET B CA 1
ATOM 1014 C C . MET B 1 1 ? -2.744 -61.562 -47.125 1 32.16 1 MET B C 1
ATOM 1016 O O . MET B 1 1 ? -2.219 -60.875 -48 1 32.16 1 MET B O 1
ATOM 1020 N N . ASN B 1 2 ? -4.09 -61.188 -46.938 1 34.12 2 ASN B N 1
ATOM 1021 C CA . ASN B 1 2 ? -4.629 -59.844 -46.969 1 34.12 2 ASN B CA 1
ATOM 1022 C C . ASN B 1 2 ? -3.943 -58.938 -45.938 1 34.12 2 ASN B C 1
ATOM 1024 O O . ASN B 1 2 ? -3.863 -59.281 -44.75 1 34.12 2 ASN B O 1
ATOM 1028 N N . ASN B 1 3 ? -2.922 -58.125 -46.344 1 38.78 3 ASN B N 1
ATOM 1029 C CA . ASN B 1 3 ? -2.182 -57.062 -45.719 1 38.78 3 ASN B CA 1
ATOM 1030 C C . ASN B 1 3 ? -3.121 -56 -45.125 1 38.78 3 ASN B C 1
ATOM 1032 O O . ASN B 1 3 ? -3.52 -55.062 -45.812 1 38.78 3 ASN B O 1
ATOM 1036 N N . SER B 1 4 ? -4.305 -56.375 -44.562 1 41.84 4 SER B N 1
ATOM 1037 C CA . SER B 1 4 ? -5.168 -55.406 -43.906 1 41.84 4 SER B CA 1
ATOM 1038 C C . SER B 1 4 ? -4.359 -54.469 -43 1 41.84 4 SER B C 1
ATOM 1040 O O . SER B 1 4 ? -3.451 -54.906 -42.312 1 41.84 4 SER B O 1
ATOM 1042 N N . GLN B 1 5 ? -4.211 -53.156 -43.438 1 37.47 5 GLN B N 1
ATOM 1043 C CA . GLN B 1 5 ? -3.717 -51.875 -42.969 1 37.47 5 GLN B CA 1
ATOM 1044 C C . GLN B 1 5 ? -4.055 -51.656 -41.5 1 37.47 5 GLN B C 1
ATOM 1046 O O . GLN B 1 5 ? -5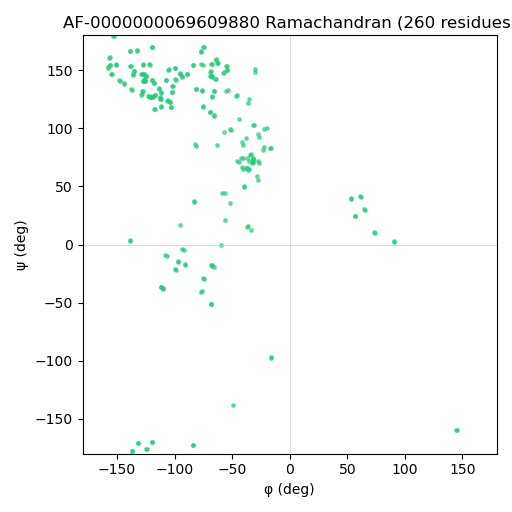.207 -51.812 -41.094 1 37.47 5 GLN B O 1
ATOM 1051 N N . LEU B 1 6 ? -3.227 -52 -40.562 1 40.53 6 LEU B N 1
ATOM 1052 C CA . LEU B 1 6 ? -2.908 -51.562 -39.188 1 40.53 6 LEU B CA 1
ATOM 1053 C C . LEU B 1 6 ? -3.094 -50.062 -39.031 1 40.53 6 LEU B C 1
ATOM 1055 O O . LEU B 1 6 ? -2.592 -49.469 -38.094 1 40.53 6 LEU B O 1
ATOM 1059 N N . PHE B 1 7 ? -3.754 -49.438 -40.062 1 43 7 PHE B N 1
ATOM 1060 C CA . PHE B 1 7 ? -3.764 -48 -39.75 1 43 7 PHE B CA 1
ATOM 1061 C C . PHE B 1 7 ? -4.457 -47.75 -38.438 1 43 7 PHE B C 1
ATOM 1063 O O . PHE B 1 7 ? -5.688 -47.688 -38.375 1 43 7 PHE B O 1
ATOM 1070 N N . LYS B 1 8 ? -4.18 -48.531 -37.406 1 40.88 8 LYS B N 1
ATOM 1071 C CA . LYS B 1 8 ? -4.676 -48.094 -36.094 1 40.88 8 LYS B CA 1
ATOM 1072 C C . LYS B 1 8 ? -4.598 -46.562 -36 1 40.88 8 LYS B C 1
ATOM 1074 O O . LYS B 1 8 ? -3.652 -45.938 -36.469 1 40.88 8 LYS B O 1
ATOM 1079 N N . GLY B 1 9 ? -5.766 -45.906 -35.75 1 42.84 9 GLY B N 1
ATOM 1080 C CA . GLY B 1 9 ? -6.086 -44.531 -35.375 1 42.84 9 GLY B CA 1
ATOM 1081 C C . GLY B 1 9 ? -5.012 -43.906 -34.531 1 42.84 9 GLY B C 1
ATOM 1082 O O . GLY B 1 9 ? -4.754 -44.344 -33.406 1 42.84 9 GLY B O 1
ATOM 1083 N N . LEU B 1 10 ? -3.811 -43.531 -35.125 1 42.12 10 LEU B N 1
ATOM 1084 C CA . LEU B 1 10 ? -3.023 -42.531 -34.406 1 42.12 10 LEU B CA 1
ATOM 1085 C C . LEU B 1 10 ? -3.928 -41.469 -33.75 1 42.12 10 LEU B C 1
ATOM 1087 O O . LEU B 1 10 ? -4.574 -40.688 -34.438 1 42.12 10 LEU B O 1
ATOM 1091 N N . VAL B 1 11 ? -4.734 -41.844 -32.781 1 44.06 11 VAL B N 1
ATOM 1092 C CA . VAL B 1 11 ? -5.289 -40.781 -31.953 1 44.06 11 VAL B CA 1
ATOM 1093 C C . VAL B 1 11 ? -4.215 -39.75 -31.656 1 44.06 11 VAL B C 1
ATOM 1095 O O . VAL B 1 11 ? -3.188 -40.062 -31.047 1 44.06 11 VAL B O 1
ATOM 1098 N N . THR B 1 12 ? -3.717 -39 -32.625 1 46.38 12 THR B N 1
ATOM 1099 C CA . THR B 1 12 ? -3 -37.781 -32.25 1 46.38 12 THR B CA 1
ATOM 1100 C C . THR B 1 12 ? -3.662 -37.125 -31.047 1 46.38 12 THR B C 1
ATOM 1102 O O . THR B 1 12 ? -4.855 -36.812 -31.078 1 46.38 12 THR B O 1
ATOM 1105 N N . SER B 1 13 ? -3.506 -37.656 -29.859 1 49.91 13 SER B N 1
ATOM 1106 C CA . SER B 1 13 ? -3.791 -36.812 -28.703 1 49.91 13 SER B CA 1
ATOM 1107 C C . SER B 1 13 ? -3.543 -35.344 -29.016 1 49.91 13 SER B C 1
ATOM 1109 O O . SER B 1 13 ? -2.402 -34.938 -29.234 1 49.91 13 SER B O 1
ATOM 1111 N N . PHE B 1 14 ? -4.156 -34.719 -29.969 1 48.69 14 PHE B N 1
ATOM 1112 C CA . PHE B 1 14 ? -4.105 -33.281 -29.984 1 48.69 14 PHE B CA 1
ATOM 1113 C C . PHE B 1 14 ? -4.066 -32.719 -28.562 1 48.69 14 PHE B C 1
ATOM 1115 O O . PHE B 1 14 ? -5.008 -32.906 -27.781 1 48.69 14 PHE B O 1
ATOM 1122 N N . ALA B 1 15 ? -3.002 -32.875 -27.859 1 47.16 15 ALA B N 1
ATOM 1123 C CA . ALA B 1 15 ? -2.883 -32.031 -26.688 1 47.16 15 ALA B CA 1
ATOM 1124 C C . ALA B 1 15 ? -3.648 -30.719 -26.859 1 47.16 15 ALA B C 1
ATOM 1126 O O . ALA B 1 15 ? -3.566 -30.094 -27.922 1 47.16 15 ALA B O 1
ATOM 1127 N N . ASP B 1 16 ? -4.836 -30.516 -26.453 1 50.94 16 ASP B N 1
ATOM 1128 C CA . ASP B 1 16 ? -5.508 -29.219 -26.422 1 50.94 16 ASP B CA 1
ATOM 1129 C C . ASP B 1 16 ? -4.492 -28.078 -26.406 1 50.94 16 ASP B C 1
ATOM 1131 O O . ASP B 1 16 ? -3.539 -28.094 -25.625 1 50.94 16 ASP B O 1
ATOM 1135 N N . PRO B 1 17 ? -4.172 -27.406 -27.484 1 54.66 17 PRO B N 1
ATOM 1136 C CA . PRO B 1 17 ? -3.201 -26.312 -27.469 1 54.66 17 PRO B CA 1
ATOM 1137 C C . PRO B 1 17 ? -3.186 -25.547 -26.156 1 54.66 17 PRO B C 1
ATOM 1139 O O . PRO B 1 17 ? -4.234 -25.359 -25.531 1 54.66 17 PRO B O 1
ATOM 1142 N N . PHE B 1 18 ? -2.227 -25.812 -25.391 1 61.69 18 PHE B N 1
ATOM 1143 C CA . PHE B 1 18 ? -2.021 -25 -24.203 1 61.69 18 PHE B CA 1
ATOM 1144 C C . PHE B 1 18 ? -2.467 -23.562 -24.438 1 61.69 18 PHE B C 1
ATOM 1146 O O . PHE B 1 18 ? -1.89 -22.859 -25.281 1 61.69 18 PHE B O 1
ATOM 1153 N N . VAL B 1 19 ? -3.824 -23.266 -24.547 1 75.06 19 VAL B N 1
ATOM 1154 C CA . VAL B 1 19 ? -4.371 -21.922 -24.734 1 75.06 19 VAL B CA 1
ATOM 1155 C C . VAL B 1 19 ? -3.799 -20.984 -23.672 1 75.06 19 VAL B C 1
ATOM 1157 O O . VAL B 1 19 ? -3.957 -21.219 -22.469 1 75.06 19 VAL B O 1
ATOM 1160 N N . VAL B 1 20 ? -2.791 -20.25 -24.125 1 90.19 20 VAL B N 1
ATOM 1161 C CA . VAL B 1 20 ? -2.236 -19.156 -23.328 1 90.19 20 VAL B CA 1
ATOM 1162 C C . VAL B 1 20 ? -3.248 -18.016 -23.234 1 90.19 20 VAL B C 1
ATOM 1164 O O . VAL B 1 20 ? -3.814 -17.594 -24.234 1 90.19 20 VAL B O 1
ATOM 1167 N N . GLY B 1 21 ? -3.756 -17.75 -22.047 1 95.81 21 GLY B N 1
ATOM 1168 C CA . GLY B 1 21 ? -4.738 -16.703 -21.859 1 95.81 21 GLY B CA 1
ATOM 1169 C C . GLY B 1 21 ? -4.477 -15.859 -20.609 1 95.81 21 GLY B C 1
ATOM 1170 O O . GLY B 1 21 ? -3.404 -15.945 -20.016 1 95.81 21 GLY B O 1
ATOM 1171 N N . VAL B 1 22 ? -5.449 -14.945 -20.484 1 98.06 22 VAL B N 1
ATOM 1172 C CA . VAL B 1 22 ? -5.387 -14.133 -19.266 1 98.06 22 VAL B CA 1
ATOM 1173 C C . VAL B 1 22 ? -5.551 -15.031 -18.047 1 98.06 22 VAL B C 1
ATOM 1175 O O . VAL B 1 22 ? -6.055 -16.156 -18.141 1 98.06 22 VAL B O 1
ATOM 1178 N N . PRO B 1 23 ? -5.035 -14.562 -16.891 1 98.5 23 PRO B N 1
ATOM 1179 C CA . PRO B 1 23 ? -5.219 -15.375 -15.688 1 98.5 23 PRO B CA 1
ATOM 1180 C C . PRO B 1 23 ? -6.684 -15.523 -15.289 1 98.5 23 PRO B C 1
ATOM 1182 O O . PRO B 1 23 ? -7.527 -14.734 -15.727 1 98.5 23 PRO B O 1
ATOM 1185 N N . GLY B 1 24 ? -6.914 -16.562 -14.523 1 98.19 24 GLY B N 1
ATOM 1186 C CA . GLY B 1 24 ? -8.172 -16.625 -13.789 1 98.19 24 GLY B CA 1
ATOM 1187 C C . GLY B 1 24 ? -8.195 -15.695 -12.578 1 98.19 24 GLY B C 1
ATOM 1188 O O . GLY B 1 24 ? -7.148 -15.367 -12.023 1 98.19 24 GLY B O 1
ATOM 1189 N N . GLU B 1 25 ? -9.406 -15.305 -12.188 1 98.81 25 GLU B N 1
ATOM 1190 C CA . GLU B 1 25 ? -9.547 -14.422 -11.039 1 98.81 25 GLU B CA 1
ATOM 1191 C C . GLU B 1 25 ? -9.133 -15.133 -9.75 1 98.81 25 GLU B C 1
ATOM 1193 O O . GLU B 1 25 ? -9.336 -16.344 -9.609 1 98.81 25 GLU B O 1
ATOM 1198 N N . PRO B 1 26 ? -8.492 -14.336 -8.797 1 98.81 26 PRO B N 1
ATOM 1199 C CA . PRO B 1 26 ? -8.359 -14.922 -7.465 1 98.81 26 PRO B CA 1
ATOM 1200 C C . PRO B 1 26 ? -9.688 -15.383 -6.883 1 98.81 26 PRO B C 1
ATOM 1202 O O . PRO B 1 26 ? -10.742 -14.836 -7.227 1 98.81 26 PRO B O 1
ATOM 1205 N N . HIS B 1 27 ? -9.609 -16.406 -6.047 1 98.62 27 HIS B N 1
ATOM 1206 C CA . HIS B 1 27 ? -10.859 -16.922 -5.496 1 98.62 27 HIS B CA 1
ATOM 1207 C C . HIS B 1 27 ? -10.703 -17.266 -4.016 1 98.62 27 HIS B C 1
ATOM 1209 O O . HIS B 1 27 ? -9.609 -17.172 -3.463 1 98.62 27 HIS B O 1
ATOM 1215 N N . SER B 1 28 ? -11.859 -17.484 -3.35 1 98.5 28 SER B N 1
ATOM 1216 C CA . SER B 1 28 ? -11.898 -17.781 -1.919 1 98.5 28 SER B CA 1
ATOM 1217 C C . SER B 1 28 ? -11.32 -16.625 -1.106 1 98.5 28 SER B C 1
ATOM 1219 O O . SER B 1 28 ? -10.539 -16.844 -0.175 1 98.5 28 SER B O 1
ATOM 1221 N N . CYS B 1 29 ? -11.656 -15.477 -1.502 1 98.75 29 CYS B N 1
ATOM 1222 C CA . CYS B 1 29 ? -11.094 -14.297 -0.859 1 98.75 29 CYS B CA 1
ATOM 1223 C C . CYS B 1 29 ? -11.836 -13.969 0.43 1 98.75 29 CYS B C 1
ATOM 1225 O O . CYS B 1 29 ? -13.07 -13.977 0.458 1 98.75 29 CYS B O 1
ATOM 1227 N N . GLN B 1 30 ? -11.047 -13.695 1.455 1 98.31 30 GLN B N 1
ATOM 1228 C CA . GLN B 1 30 ? -11.617 -13.328 2.748 1 98.31 30 GLN B CA 1
ATOM 1229 C C . GLN B 1 30 ? -10.703 -12.359 3.496 1 98.31 30 GLN B C 1
ATOM 1231 O O . GLN B 1 30 ? -9.477 -12.477 3.43 1 98.31 30 GLN B O 1
ATOM 1236 N N . VAL B 1 31 ? -11.312 -11.43 4.145 1 97.94 31 VAL B N 1
ATOM 1237 C CA . VAL B 1 31 ? -10.57 -10.617 5.109 1 97.94 31 VAL B CA 1
ATOM 1238 C C . VAL B 1 31 ? -10.328 -11.43 6.383 1 97.94 31 VAL B C 1
ATOM 1240 O O . VAL B 1 31 ? -11.281 -11.82 7.066 1 97.94 31 VAL B O 1
ATOM 1243 N N . THR B 1 32 ? -9.102 -11.617 6.684 1 96.69 32 THR B N 1
ATOM 1244 C CA . THR B 1 32 ? -8.773 -12.547 7.754 1 96.69 32 THR B CA 1
ATOM 1245 C C . THR B 1 32 ? -8.484 -11.797 9.055 1 96.69 32 THR B C 1
ATOM 1247 O O . THR B 1 32 ? -8.508 -12.391 10.133 1 96.69 32 THR B O 1
ATOM 1250 N N . ASN B 1 33 ? -8.141 -10.531 9.039 1 94.5 33 ASN B N 1
ATOM 1251 C CA . ASN B 1 33 ? -7.879 -9.703 10.211 1 94.5 33 ASN B CA 1
ATOM 1252 C C . ASN B 1 33 ? -8.039 -8.219 9.898 1 94.5 33 ASN B C 1
ATOM 1254 O O . ASN B 1 33 ? -7.895 -7.809 8.75 1 94.5 33 ASN B O 1
ATOM 1258 N N . ARG B 1 34 ? -8.383 -7.473 10.906 1 95.31 34 ARG B N 1
ATOM 1259 C CA . ARG B 1 34 ? -8.477 -6.02 10.82 1 95.31 34 ARG B CA 1
ATOM 1260 C C . ARG B 1 34 ? -8.016 -5.367 12.125 1 95.31 34 ARG B C 1
ATOM 1262 O O . ARG B 1 34 ? -8.266 -5.895 13.211 1 95.31 34 ARG B O 1
ATOM 1269 N N . THR B 1 35 ? -7.309 -4.332 12 1 93.75 35 THR B N 1
ATOM 1270 C CA . THR B 1 35 ? -7.02 -3.447 13.125 1 93.75 35 THR B CA 1
ATOM 1271 C C . THR B 1 35 ? -7.547 -2.039 12.852 1 93.75 35 THR B C 1
ATOM 1273 O O . THR B 1 35 ? -8.367 -1.841 11.953 1 93.75 35 THR B O 1
ATOM 1276 N N . SER B 1 36 ? -7.148 -1.114 13.719 1 94.06 36 SER B N 1
ATOM 1277 C CA . SER B 1 36 ? -7.598 0.261 13.523 1 94.06 36 SER B CA 1
ATOM 1278 C C . SER B 1 36 ? -6.977 0.87 12.273 1 94.06 36 SER B C 1
ATOM 1280 O O . SER B 1 36 ? -7.465 1.882 11.758 1 94.06 36 SER B O 1
ATOM 1282 N N . ASP B 1 37 ? -5.844 0.21 11.773 1 93.06 37 ASP B N 1
ATOM 1283 C CA . ASP B 1 37 ? -5.184 0.897 10.664 1 93.06 37 ASP B CA 1
ATOM 1284 C C . ASP B 1 37 ? -4.738 -0.093 9.594 1 93.06 37 ASP B C 1
ATOM 1286 O O . ASP B 1 37 ? -4.082 0.291 8.617 1 93.06 37 ASP B O 1
ATOM 1290 N N . CYS B 1 38 ? -5.082 -1.444 9.766 1 95.38 38 CYS B N 1
ATOM 1291 C CA . CYS B 1 38 ? -4.656 -2.449 8.797 1 95.38 38 CYS B CA 1
ATOM 1292 C C . CYS B 1 38 ? -5.797 -3.402 8.461 1 95.38 38 CYS B C 1
ATOM 1294 O O . CYS B 1 38 ? -6.652 -3.674 9.305 1 95.38 38 CYS B O 1
ATOM 1296 N N . ILE B 1 39 ? -5.785 -3.898 7.273 1 97.19 39 ILE B N 1
ATOM 1297 C CA . ILE B 1 39 ? -6.668 -4.965 6.812 1 97.19 39 ILE B CA 1
ATOM 1298 C C . ILE B 1 39 ? -5.84 -6.078 6.176 1 97.19 39 ILE B C 1
ATOM 1300 O O . ILE B 1 39 ? -4.945 -5.812 5.367 1 97.19 39 ILE B O 1
ATOM 1304 N N . TYR B 1 40 ? -6.152 -7.34 6.59 1 97.44 40 TYR B N 1
ATOM 1305 C CA . TYR B 1 40 ? -5.512 -8.539 6.055 1 97.44 40 TYR B CA 1
ATOM 1306 C C . TYR B 1 40 ? -6.441 -9.266 5.094 1 97.44 40 TYR B C 1
ATOM 1308 O O . TYR B 1 40 ? -7.559 -9.633 5.461 1 97.44 40 TYR B O 1
ATOM 1316 N N . LEU B 1 41 ? -5.984 -9.461 3.865 1 98.38 41 LEU B N 1
ATOM 1317 C CA . LEU B 1 41 ? -6.773 -10.117 2.828 1 98.38 41 LEU B CA 1
ATOM 1318 C C . LEU B 1 41 ? -6.086 -11.391 2.348 1 98.38 41 LEU B C 1
ATOM 1320 O O . LEU B 1 41 ? -4.91 -11.367 1.975 1 98.38 41 LEU B O 1
ATOM 1324 N N . ASP B 1 42 ? -6.824 -12.477 2.363 1 97.94 42 ASP B N 1
ATOM 1325 C CA . ASP B 1 42 ? -6.312 -13.75 1.876 1 97.94 42 ASP B CA 1
ATOM 1326 C C . ASP B 1 42 ? -7.172 -14.289 0.73 1 97.94 42 ASP B C 1
ATOM 1328 O O . ASP B 1 42 ? -8.398 -14.336 0.839 1 97.94 42 ASP B O 1
ATOM 1332 N N . CYS B 1 43 ? -6.5 -14.594 -0.379 1 98.69 43 CYS B N 1
ATOM 1333 C CA . CYS B 1 43 ? -7.141 -15.234 -1.521 1 98.69 43 CYS B CA 1
ATOM 1334 C C . CYS B 1 43 ? -6.312 -16.406 -2.023 1 98.69 43 CYS B C 1
ATOM 1336 O O . CYS B 1 43 ? -5.152 -16.562 -1.642 1 98.69 43 CYS B O 1
ATOM 1338 N N . GLU B 1 44 ? -6.926 -17.125 -2.812 1 98.44 44 GLU B N 1
ATOM 1339 C CA . GLU B 1 44 ? -6.242 -18.172 -3.57 1 98.44 44 GLU B CA 1
ATOM 1340 C C . GLU B 1 44 ? -6.102 -17.781 -5.039 1 98.44 44 GLU B C 1
ATOM 1342 O O . GLU B 1 44 ? -7.023 -17.203 -5.625 1 98.44 44 GLU B O 1
ATOM 1347 N N . SER B 1 45 ? -4.945 -18.141 -5.555 1 98.31 45 SER B N 1
ATOM 1348 C CA . SER B 1 45 ? -4.703 -17.812 -6.957 1 98.31 45 SER B CA 1
ATOM 1349 C C . SER B 1 45 ? -5.609 -18.625 -7.879 1 98.31 45 SER B C 1
ATOM 1351 O O . SER B 1 45 ? -5.883 -19.797 -7.621 1 98.31 45 SER B O 1
ATOM 1353 N N . GLY B 1 46 ? -6.047 -17.984 -9.008 1 98 46 GLY B N 1
ATOM 1354 C CA . GLY B 1 46 ? -6.645 -18.719 -10.109 1 98 46 GLY B CA 1
ATOM 1355 C C . GLY B 1 46 ? -5.617 -19.297 -11.062 1 98 46 GLY B C 1
ATOM 1356 O O . GLY B 1 46 ? -4.422 -19.312 -10.766 1 98 46 GLY B O 1
ATOM 1357 N N . GLU B 1 47 ? -6.148 -19.844 -12.156 1 96.31 47 GLU B N 1
ATOM 1358 C CA . GLU B 1 47 ? -5.23 -20.297 -13.203 1 96.31 47 GLU B CA 1
ATOM 1359 C C . GLU B 1 47 ? -4.344 -19.156 -13.688 1 96.31 47 GLU B C 1
ATOM 1361 O O . GLU B 1 47 ? -4.766 -18 -13.703 1 96.31 47 GLU B O 1
ATOM 1366 N N . ASP B 1 48 ? -3.158 -19.484 -14.086 1 96.62 48 ASP B N 1
ATOM 1367 C CA . ASP B 1 48 ? -2.223 -18.438 -14.469 1 96.62 48 ASP B CA 1
ATOM 1368 C C . ASP B 1 48 ? -2.275 -18.172 -15.969 1 96.62 48 ASP B C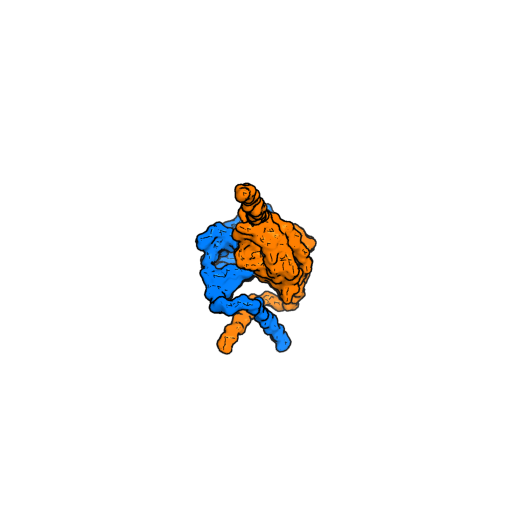 1
ATOM 1370 O O . ASP B 1 48 ? -1.57 -17.297 -16.469 1 96.62 48 ASP B O 1
ATOM 1374 N N . GLY B 1 49 ? -3.084 -18.969 -16.703 1 95.56 49 GLY B N 1
ATOM 1375 C CA . GLY B 1 49 ? -3.193 -18.812 -18.141 1 95.56 49 GLY B CA 1
ATOM 1376 C C . GLY B 1 49 ? -1.975 -19.312 -18.891 1 95.56 49 GLY B C 1
ATOM 1377 O O . GLY B 1 49 ? -1.738 -18.922 -20.031 1 95.56 49 GLY B O 1
ATOM 1378 N N . GLY B 1 50 ? -1.1 -20.016 -18.141 1 95.56 50 GLY B N 1
ATOM 1379 C CA . GLY B 1 50 ? 0.086 -20.578 -18.766 1 95.56 50 GLY B CA 1
ATOM 1380 C C . GLY B 1 50 ? 1.277 -19.641 -18.734 1 95.56 50 GLY B C 1
ATOM 1381 O O . GLY B 1 50 ? 2.305 -19.922 -19.359 1 95.56 50 GLY B O 1
ATOM 1382 N N . LEU B 1 51 ? 1.143 -18.516 -18.141 1 96.31 51 LEU B N 1
ATOM 1383 C CA . LEU B 1 51 ? 2.182 -17.484 -18.078 1 96.31 51 LEU B CA 1
ATOM 1384 C C . LEU B 1 51 ? 2.43 -17.047 -16.641 1 96.31 51 LEU B C 1
ATOM 1386 O O . LEU B 1 51 ? 1.554 -17.203 -15.789 1 96.31 51 LEU B O 1
ATOM 1390 N N . GLN B 1 52 ? 3.662 -16.547 -16.375 1 96.31 52 GLN B N 1
ATOM 1391 C CA . GLN B 1 52 ? 3.922 -15.938 -15.062 1 96.31 52 GLN B CA 1
ATOM 1392 C C . GLN B 1 52 ? 2.904 -14.844 -14.75 1 96.31 52 GLN B C 1
ATOM 1394 O O . GLN B 1 52 ? 2.613 -14 -15.602 1 96.31 52 GLN B O 1
ATOM 1399 N N . GLN B 1 53 ? 2.363 -14.906 -13.531 1 97.44 53 GLN B N 1
ATOM 1400 C CA . GLN B 1 53 ? 1.381 -13.898 -13.148 1 97.44 53 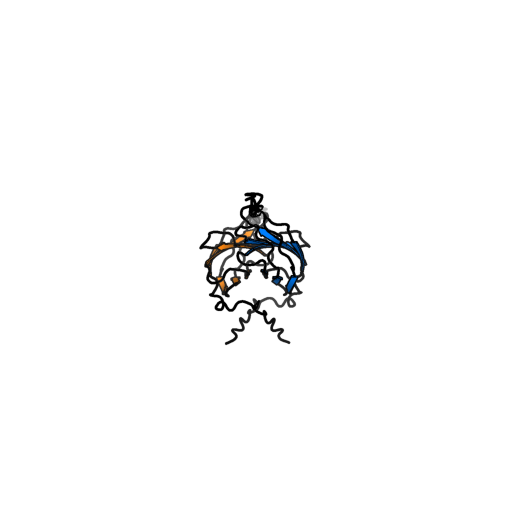GLN B CA 1
ATOM 1401 C C . GLN B 1 53 ? 1.82 -13.148 -11.898 1 97.44 53 GLN B C 1
ATOM 1403 O O . GLN B 1 53 ? 2.658 -13.641 -11.133 1 97.44 53 GLN B O 1
ATOM 1408 N N . ILE B 1 54 ? 1.344 -11.945 -11.727 1 97.31 54 ILE B N 1
ATOM 1409 C CA . ILE B 1 54 ? 1.418 -11.156 -10.5 1 97.31 54 ILE B CA 1
ATOM 1410 C C . ILE B 1 54 ? 0.01 -10.836 -10.008 1 97.31 54 ILE B C 1
ATOM 1412 O O . ILE B 1 54 ? -0.975 -11.109 -10.695 1 97.31 54 ILE B O 1
ATOM 1416 N N . PHE B 1 55 ? -0.005 -10.297 -8.781 1 98.44 55 PHE B N 1
ATOM 1417 C CA . PHE B 1 55 ? -1.287 -9.945 -8.18 1 98.44 55 PHE B CA 1
ATOM 1418 C C . PHE B 1 55 ? -1.301 -8.492 -7.734 1 98.44 55 PHE B C 1
ATOM 1420 O O . PHE B 1 55 ? -0.307 -7.988 -7.203 1 98.44 55 PHE B O 1
ATOM 1427 N N . GLN B 1 56 ? -2.461 -7.914 -7.969 1 98.5 56 GLN B N 1
ATOM 1428 C CA . GLN B 1 56 ? -2.604 -6.508 -7.613 1 98.5 56 GLN B CA 1
ATOM 1429 C C . GLN B 1 56 ? -3.836 -6.285 -6.742 1 98.5 56 GLN B C 1
ATOM 1431 O O . GLN B 1 56 ? -4.875 -6.914 -6.949 1 98.5 56 GLN B O 1
ATOM 1436 N N . LEU B 1 57 ? -3.678 -5.395 -5.75 1 98.69 57 LEU B N 1
ATOM 1437 C CA . LEU B 1 57 ? -4.75 -4.953 -4.863 1 98.69 57 LEU B CA 1
ATOM 1438 C C . LEU B 1 57 ? -4.945 -3.443 -4.957 1 98.69 57 LEU B C 1
ATOM 1440 O O . LEU B 1 57 ? -3.98 -2.682 -4.859 1 98.69 57 LEU B O 1
ATOM 1444 N N . GLU B 1 58 ? -6.148 -3.064 -5.199 1 97.88 58 GLU B N 1
ATOM 1445 C CA . GLU B 1 58 ? -6.566 -1.668 -5.117 1 97.88 58 GLU B CA 1
ATOM 1446 C C . GLU B 1 58 ? -7.523 -1.448 -3.949 1 97.88 58 GLU B C 1
ATOM 1448 O O . GLU B 1 58 ? -8.484 -2.205 -3.773 1 97.88 58 GLU B O 1
ATOM 1453 N N . VAL B 1 59 ? -7.199 -0.417 -3.172 1 98.06 59 VAL B N 1
ATOM 1454 C CA . VAL B 1 59 ? -8.031 -0.095 -2.014 1 98.06 59 VAL B CA 1
ATOM 1455 C C . VAL B 1 59 ? -8.641 1.293 -2.186 1 98.06 59 VAL B C 1
ATOM 1457 O O . VAL B 1 59 ? -7.926 2.268 -2.426 1 98.06 59 VAL B O 1
ATOM 1460 N N . MET B 1 60 ? -9.898 1.327 -2.025 1 96.69 60 MET B N 1
ATOM 1461 C CA . MET B 1 60 ? -10.625 2.588 -2.143 1 96.69 60 MET B CA 1
ATOM 1462 C C . MET B 1 60 ? -11.461 2.857 -0.894 1 96.69 60 MET B C 1
ATOM 1464 O O . MET B 1 60 ? -12.047 1.936 -0.323 1 96.69 60 MET B O 1
ATOM 1468 N N . SER B 1 61 ? -11.492 4.105 -0.528 1 94.88 61 SER B N 1
ATOM 1469 C CA . SER B 1 61 ? -12.422 4.492 0.527 1 94.88 61 SER B CA 1
ATOM 1470 C C . SER B 1 61 ? -13.852 4.578 0.002 1 94.88 61 SER B C 1
ATOM 1472 O O . SER B 1 61 ? -14.094 5.164 -1.055 1 94.88 61 SER B O 1
ATOM 1474 N N . THR B 1 62 ? -14.727 3.979 0.761 1 92.25 62 THR B N 1
ATOM 1475 C CA . THR B 1 62 ? -16.109 4.02 0.323 1 92.25 62 THR B CA 1
ATOM 1476 C C . THR B 1 62 ? -16.719 5.398 0.57 1 92.25 62 THR B C 1
ATOM 1478 O O . THR B 1 62 ? -17.672 5.801 -0.115 1 92.25 62 THR B O 1
ATOM 1481 N N . ASP B 1 63 ? -16.203 6.047 1.577 1 84.31 63 ASP B N 1
ATOM 1482 C CA . ASP B 1 63 ? -16.766 7.34 1.95 1 84.31 63 ASP B CA 1
ATOM 1483 C C . ASP B 1 63 ? -16.328 8.438 0.979 1 84.31 63 ASP B C 1
ATOM 1485 O O . ASP B 1 63 ? -17.109 9.32 0.639 1 84.31 63 ASP B O 1
ATOM 1489 N N . SER B 1 64 ? -15.117 8.469 0.532 1 80.12 64 SER B N 1
ATOM 1490 C CA . SER B 1 64 ? -14.586 9.547 -0.3 1 80.12 64 SER B CA 1
ATOM 1491 C C . SER B 1 64 ? -14.391 9.086 -1.741 1 80.12 64 SER B C 1
ATOM 1493 O O . SER B 1 64 ? -14.156 9.906 -2.633 1 80.12 64 SER B O 1
ATOM 1495 N N . ASP B 1 65 ? -14.523 7.844 -2.016 1 77.62 65 ASP B N 1
ATOM 1496 C CA . ASP B 1 65 ? -14.281 7.25 -3.328 1 77.62 65 ASP B CA 1
ATOM 1497 C C . ASP B 1 65 ? -12.867 7.547 -3.814 1 77.62 65 ASP B C 1
ATOM 1499 O O . ASP B 1 65 ? -12.648 7.75 -5.008 1 77.62 65 ASP B O 1
ATOM 1503 N N . LYS B 1 66 ? -12.016 7.781 -2.945 1 85.81 66 LYS B N 1
ATOM 1504 C CA . LYS B 1 66 ? -10.633 8.062 -3.301 1 85.81 66 LYS B CA 1
ATOM 1505 C C . LYS B 1 66 ? -9.758 6.82 -3.123 1 85.81 66 LYS B C 1
ATOM 1507 O O . LYS B 1 66 ? -9.977 6.031 -2.201 1 85.81 66 LYS B O 1
ATOM 1512 N N . PHE B 1 67 ? -8.828 6.695 -4.07 1 90.31 67 PHE B N 1
ATOM 1513 C CA . PHE B 1 67 ? -7.836 5.637 -3.965 1 90.31 67 PHE B CA 1
ATOM 1514 C C . PHE B 1 67 ? -6.922 5.867 -2.77 1 90.31 67 PHE B C 1
ATOM 1516 O O . PHE B 1 67 ? -6.426 6.98 -2.566 1 90.31 67 PHE B O 1
ATOM 1523 N N . ILE B 1 68 ? -6.785 4.781 -2.051 1 94.12 68 ILE B N 1
ATOM 1524 C CA . ILE B 1 68 ? -5.973 4.898 -0.843 1 94.12 68 ILE B CA 1
ATOM 1525 C C . ILE B 1 68 ? -4.664 4.137 -1.025 1 94.12 68 ILE B C 1
ATOM 1527 O O . ILE B 1 68 ? -3.607 4.586 -0.574 1 94.12 68 ILE B O 1
ATOM 1531 N N . ALA B 1 69 ? -4.762 2.979 -1.71 1 97.25 69 ALA B N 1
ATOM 1532 C CA . ALA B 1 69 ? -3.562 2.154 -1.823 1 97.25 69 ALA B CA 1
ATOM 1533 C C . ALA B 1 69 ? -3.625 1.263 -3.061 1 97.25 69 ALA B C 1
ATOM 1535 O O . ALA B 1 69 ? -4.703 0.822 -3.463 1 97.25 69 ALA B O 1
ATOM 1536 N N . ASN B 1 70 ? -2.496 1.021 -3.631 1 97.19 70 ASN B N 1
ATOM 1537 C CA . ASN B 1 70 ? -2.229 -0.012 -4.625 1 97.19 70 ASN B CA 1
ATOM 1538 C C . ASN B 1 70 ? -1.02 -0.859 -4.242 1 97.19 70 ASN B C 1
ATOM 1540 O O . ASN B 1 70 ? 0.04 -0.324 -3.912 1 97.19 70 ASN B O 1
ATOM 1544 N N . LEU B 1 71 ? -1.216 -2.135 -4.258 1 97.56 71 LEU B N 1
ATOM 1545 C CA . LEU B 1 71 ? -0.136 -3.053 -3.91 1 97.56 71 LEU B CA 1
ATOM 1546 C C . LEU B 1 71 ? 0.036 -4.121 -4.984 1 97.56 71 LEU B C 1
ATOM 1548 O O . LEU B 1 71 ? -0.947 -4.59 -5.562 1 97.56 71 LEU B O 1
ATOM 1552 N N . THR B 1 72 ? 1.276 -4.543 -5.191 1 97.12 72 THR B N 1
ATOM 1553 C CA . THR B 1 72 ? 1.601 -5.629 -6.109 1 97.12 72 THR B CA 1
ATOM 1554 C C . THR B 1 72 ? 2.348 -6.746 -5.383 1 97.12 72 THR B C 1
ATOM 1556 O O . THR B 1 72 ? 3.268 -6.48 -4.609 1 97.12 72 THR B O 1
ATOM 1559 N N . SER B 1 73 ? 1.87 -7.914 -5.531 1 95.38 73 SER B N 1
ATOM 1560 C CA . SER B 1 73 ? 2.535 -9.109 -5.02 1 95.38 73 SER B CA 1
ATOM 1561 C C . SER B 1 73 ? 2.912 -10.055 -6.156 1 95.38 73 SER B C 1
ATOM 1563 O O . SER B 1 73 ? 2.107 -10.305 -7.055 1 95.38 73 SER B O 1
ATOM 1565 N N . ARG B 1 74 ? 4.051 -10.594 -6.039 1 92.12 74 ARG B N 1
ATOM 1566 C CA . ARG B 1 74 ? 4.535 -11.461 -7.109 1 92.12 74 ARG B CA 1
ATOM 1567 C C . ARG B 1 74 ? 4.27 -12.93 -6.781 1 92.12 74 ARG B C 1
ATOM 1569 O O . ARG B 1 74 ? 4.344 -13.789 -7.664 1 92.12 74 ARG B O 1
ATOM 1576 N N . SER B 1 75 ? 3.949 -13.203 -5.52 1 90.75 75 SER B N 1
ATOM 1577 C CA . SER B 1 75 ? 3.971 -14.602 -5.105 1 90.75 75 SER B CA 1
ATOM 1578 C C . SER B 1 75 ? 2.566 -15.109 -4.805 1 90.75 75 SER B C 1
ATOM 1580 O O . SER B 1 75 ? 2.266 -16.281 -5.027 1 90.75 75 SER B O 1
ATOM 1582 N N . SER B 1 76 ? 1.735 -14.32 -4.262 1 95.62 76 SER B N 1
ATOM 1583 C CA . SER B 1 76 ? 0.41 -14.766 -3.848 1 95.62 76 SER B CA 1
ATOM 1584 C C . SER B 1 76 ? -0.572 -13.602 -3.775 1 95.62 76 SER B C 1
ATOM 1586 O O . SER B 1 76 ? -0.162 -12.445 -3.66 1 95.62 76 SER B O 1
ATOM 1588 N N . PRO B 1 77 ? -1.865 -13.883 -3.926 1 98.25 77 PRO B N 1
ATOM 1589 C CA . PRO B 1 77 ? -2.869 -12.828 -3.773 1 98.25 77 PRO B CA 1
ATOM 1590 C C . PRO B 1 77 ? -3.246 -12.578 -2.314 1 98.25 77 PRO B C 1
ATOM 1592 O O . PRO B 1 77 ? -4.43 -12.438 -1.993 1 98.25 77 PRO B O 1
ATOM 1595 N N . ASN B 1 78 ? -2.32 -12.664 -1.402 1 97.56 78 ASN B N 1
ATOM 1596 C CA . ASN B 1 78 ? -2.467 -12.289 0.001 1 97.56 78 ASN B CA 1
ATOM 1597 C C . ASN B 1 78 ? -1.832 -10.938 0.29 1 97.56 78 ASN B C 1
ATOM 1599 O O . ASN B 1 78 ? -0.719 -10.656 -0.159 1 97.56 78 ASN B O 1
ATOM 1603 N N . PHE B 1 79 ? -2.6 -10.125 0.958 1 97.69 79 PHE B N 1
ATOM 1604 C CA . PHE B 1 79 ? -2.137 -8.758 1.163 1 97.69 79 PHE B CA 1
ATOM 1605 C C . PHE B 1 79 ? -2.385 -8.312 2.598 1 97.69 79 PHE B C 1
ATOM 1607 O O . PHE B 1 79 ? -3.396 -8.68 3.201 1 97.69 79 PHE B O 1
ATOM 1614 N N . ILE B 1 80 ? -1.515 -7.52 3.084 1 95.88 80 ILE B N 1
ATOM 1615 C CA . ILE B 1 80 ? -1.7 -6.703 4.281 1 95.88 80 ILE B CA 1
ATOM 1616 C C . ILE B 1 80 ? -1.616 -5.223 3.916 1 95.88 80 ILE B C 1
ATOM 1618 O O . ILE B 1 80 ? -0.589 -4.758 3.418 1 95.88 80 ILE B O 1
ATOM 1622 N N . VAL B 1 81 ? -2.656 -4.52 4.098 1 96.94 81 VAL B N 1
ATOM 1623 C CA . VAL B 1 81 ? -2.672 -3.088 3.809 1 96.94 81 VAL B CA 1
ATOM 1624 C C . VAL B 1 81 ? -2.809 -2.301 5.109 1 96.94 81 VAL B C 1
ATOM 1626 O O . VAL B 1 81 ? -3.742 -2.525 5.883 1 96.94 81 VAL B O 1
ATOM 1629 N N . CYS B 1 82 ? -1.835 -1.379 5.297 1 94.44 82 CYS B N 1
ATOM 1630 C CA . CYS B 1 82 ? -1.8 -0.583 6.52 1 94.44 82 CYS B CA 1
ATOM 1631 C C . CYS B 1 82 ? -1.795 0.907 6.199 1 94.44 82 CYS B C 1
ATOM 1633 O O . CYS B 1 82 ? -2.031 1.302 5.059 1 94.44 82 CYS B O 1
ATOM 1635 N N . SER B 1 83 ? -1.672 1.733 7.242 1 94.19 83 SER B N 1
ATOM 1636 C CA . SER B 1 83 ? -1.716 3.188 7.141 1 94.19 83 SER B CA 1
ATOM 1637 C C . SER B 1 83 ? -3.086 3.67 6.676 1 94.19 83 SER B C 1
ATOM 1639 O O . SER B 1 83 ? -3.188 4.66 5.949 1 94.19 83 SER B O 1
ATOM 1641 N N . LEU B 1 84 ? -4.102 2.914 7.027 1 94.5 84 LEU B N 1
ATOM 1642 C CA . LEU B 1 84 ? -5.48 3.275 6.719 1 94.5 84 LEU B CA 1
ATOM 1643 C C . LEU B 1 84 ? -6.086 4.117 7.836 1 94.5 84 LEU B C 1
ATOM 1645 O O . LEU B 1 84 ? -5.707 3.977 9 1 94.5 84 LEU B O 1
ATOM 1649 N N . PRO B 1 85 ? -7.008 5.074 7.465 1 92 85 PRO B N 1
ATOM 1650 C CA . PRO B 1 85 ? -7.703 5.785 8.539 1 92 85 PRO B CA 1
ATOM 1651 C C . PRO B 1 85 ? -8.594 4.871 9.375 1 92 85 PRO B C 1
ATOM 1653 O O . PRO B 1 85 ? -9.203 3.943 8.836 1 92 85 PRO B O 1
ATOM 1656 N N . PRO B 1 86 ? -8.664 5.094 10.719 1 93 86 PRO B N 1
ATOM 1657 C CA . PRO B 1 86 ? -9.523 4.281 11.578 1 93 86 PRO B CA 1
ATOM 1658 C C . PRO B 1 86 ? -11.008 4.508 11.312 1 93 86 PRO B C 1
ATOM 1660 O O . PRO B 1 86 ? -11.391 5.562 10.805 1 93 86 PRO B O 1
ATOM 1663 N N . LYS B 1 87 ? -11.805 3.447 11.664 1 94.06 87 LYS B N 1
ATOM 1664 C CA . LYS B 1 87 ? -13.266 3.5 11.586 1 94.06 87 LYS B CA 1
ATOM 1665 C C . LYS B 1 87 ? -13.727 3.93 10.195 1 94.06 87 LYS B C 1
ATOM 1667 O O . LYS B 1 87 ? -14.602 4.785 10.062 1 94.06 87 LYS B O 1
ATOM 1672 N N . GLU B 1 88 ? -13.102 3.477 9.227 1 94.5 88 GLU B N 1
ATOM 1673 C CA . GLU B 1 88 ? -13.453 3.822 7.852 1 94.5 88 GLU B CA 1
ATOM 1674 C C . GLU B 1 88 ? -13.711 2.572 7.016 1 94.5 88 GLU B C 1
ATOM 1676 O O . GLU B 1 88 ? -13.055 1.545 7.203 1 94.5 88 GLU B O 1
ATOM 1681 N N . SER B 1 89 ? -14.641 2.666 6.094 1 97 89 SER B N 1
ATOM 1682 C CA . SER B 1 89 ? -15.008 1.551 5.227 1 97 89 SER B CA 1
ATOM 1683 C C . SER B 1 89 ? -14.258 1.614 3.898 1 97 89 SER B C 1
ATOM 1685 O O . SER B 1 89 ? -14.055 2.697 3.348 1 97 89 SER B O 1
ATOM 1687 N N . PHE B 1 90 ? -13.977 0.386 3.381 1 97.75 90 PHE B N 1
ATOM 1688 C CA . PHE B 1 90 ? -13.172 0.3 2.168 1 97.75 90 PHE B CA 1
ATOM 1689 C C . PHE B 1 90 ? -13.727 -0.758 1.223 1 97.75 90 PHE B C 1
ATOM 1691 O O . PHE B 1 90 ? -14.359 -1.718 1.663 1 97.75 90 PHE B O 1
ATOM 1698 N N . ILE B 1 91 ? -13.445 -0.532 -0.068 1 98.12 91 ILE B N 1
ATOM 1699 C CA . ILE B 1 91 ? -13.57 -1.567 -1.088 1 98.12 91 ILE B CA 1
ATOM 1700 C C . ILE B 1 91 ? -12.188 -2.051 -1.508 1 98.12 91 ILE B C 1
ATOM 1702 O O . ILE B 1 91 ? -11.32 -1.245 -1.862 1 98.12 91 ILE B O 1
ATOM 1706 N N . LEU B 1 92 ? -11.977 -3.357 -1.391 1 98.56 92 LEU B N 1
ATOM 1707 C CA . LEU B 1 92 ? -10.742 -4.008 -1.829 1 98.56 92 LEU B CA 1
ATOM 1708 C C . LEU B 1 92 ? -10.953 -4.734 -3.152 1 98.56 92 LEU B C 1
ATOM 1710 O O . LEU B 1 92 ? -11.789 -5.637 -3.242 1 98.56 92 LEU B O 1
ATOM 1714 N N . VAL B 1 93 ? -10.219 -4.316 -4.176 1 98.62 93 VAL B N 1
ATOM 1715 C CA . VAL B 1 93 ? -10.328 -4.953 -5.484 1 98.62 93 VAL B CA 1
ATOM 1716 C C . VAL B 1 93 ? -9.031 -5.703 -5.801 1 98.62 93 VAL B C 1
ATOM 1718 O O . VAL B 1 93 ? -7.961 -5.098 -5.879 1 98.62 93 VAL B O 1
ATOM 1721 N N . VAL B 1 94 ? -9.195 -7.047 -5.98 1 98.88 94 VAL B N 1
ATOM 1722 C CA . VAL B 1 94 ? -8.016 -7.879 -6.227 1 98.88 94 VAL B CA 1
ATOM 1723 C C . VAL B 1 94 ? -8.148 -8.57 -7.582 1 98.88 94 VAL B C 1
ATOM 1725 O O . VAL B 1 94 ? -9.242 -8.992 -7.969 1 98.88 94 VAL B O 1
ATOM 1728 N N . TYR B 1 95 ? -7.035 -8.664 -8.289 1 98.88 95 TYR B N 1
ATOM 1729 C CA . TYR B 1 95 ? -7.023 -9.352 -9.578 1 98.88 95 TYR B CA 1
ATOM 1730 C C . TYR B 1 95 ? -5.621 -9.836 -9.922 1 98.88 95 TYR B C 1
ATOM 1732 O O . TYR B 1 95 ? -4.637 -9.398 -9.32 1 98.88 95 TYR B O 1
ATOM 1740 N N . ALA B 1 96 ? -5.551 -10.75 -10.805 1 98.81 96 ALA B N 1
ATOM 1741 C CA . ALA B 1 96 ? -4.289 -11.281 -11.328 1 98.81 96 ALA B CA 1
ATOM 1742 C C . ALA B 1 96 ? -3.951 -10.656 -12.68 1 98.81 96 ALA B C 1
ATOM 1744 O O . ALA B 1 96 ? -4.844 -10.258 -13.422 1 98.81 96 ALA B O 1
ATOM 1745 N N . VAL B 1 97 ? -2.631 -10.57 -12.992 1 98.38 97 VAL B N 1
ATOM 1746 C CA . VAL B 1 97 ? -2.15 -9.977 -14.234 1 98.38 97 VAL B CA 1
ATOM 1747 C C . VAL B 1 97 ? -1.026 -10.836 -14.82 1 98.38 97 VAL B C 1
ATOM 1749 O O . VAL B 1 97 ? -0.147 -11.297 -14.086 1 98.38 97 VAL B O 1
ATOM 1752 N N . ASN B 1 98 ? -1.136 -11.07 -16.047 1 97.38 98 ASN B N 1
ATOM 1753 C CA . ASN B 1 98 ? 0.003 -11.609 -16.781 1 97.38 98 ASN B CA 1
ATOM 1754 C C . ASN B 1 98 ? 0.253 -10.828 -18.078 1 97.38 98 ASN B C 1
ATOM 1756 O O . ASN B 1 98 ? -0.3 -9.75 -18.281 1 97.38 98 ASN B O 1
ATOM 1760 N N . SER B 1 99 ? 1.134 -11.344 -18.922 1 97.25 99 SER B N 1
ATOM 1761 C CA . SER B 1 99 ? 1.529 -10.609 -20.109 1 97.25 99 SER B CA 1
ATOM 1762 C C . SER B 1 99 ? 0.367 -10.477 -21.094 1 97.25 99 SER B C 1
ATOM 1764 O O . SER B 1 99 ? 0.409 -9.648 -22.016 1 97.25 99 SER B O 1
ATOM 1766 N N . LYS B 1 100 ? -0.628 -11.305 -20.938 1 97.5 100 LYS B N 1
ATOM 1767 C CA . LYS B 1 100 ? -1.77 -11.25 -21.844 1 97.5 100 LYS B CA 1
ATOM 1768 C C . LYS B 1 100 ? -2.854 -10.32 -21.312 1 97.5 100 LYS B C 1
ATOM 1770 O O . LYS B 1 100 ? -3.766 -9.938 -22.047 1 97.5 100 LYS B O 1
ATOM 1775 N N . GLY B 1 101 ? -2.836 -9.961 -20.031 1 98.31 101 GLY B N 1
ATOM 1776 C CA . GLY B 1 101 ? -3.824 -9.039 -19.484 1 98.31 101 GLY B CA 1
ATOM 1777 C C . GLY B 1 101 ? -4.215 -9.359 -18.062 1 98.31 101 GLY B C 1
ATOM 1778 O O . GLY B 1 101 ? -3.449 -9.984 -17.328 1 98.31 101 GLY B O 1
ATOM 1779 N N . ARG B 1 102 ? -5.355 -8.844 -17.688 1 98.69 102 ARG B N 1
ATOM 1780 C CA . ARG B 1 102 ? -5.832 -8.977 -16.312 1 98.69 102 ARG B CA 1
ATOM 1781 C C . ARG B 1 102 ? -6.945 -10.008 -16.219 1 98.69 102 ARG B C 1
ATOM 1783 O O . ARG B 1 102 ? -7.707 -10.203 -17.172 1 98.69 102 ARG B O 1
ATOM 1790 N N . SER B 1 103 ? -6.965 -10.57 -15.086 1 98.75 103 SER B N 1
ATOM 1791 C CA . SER B 1 103 ? -8.117 -11.398 -14.773 1 98.75 103 SER B CA 1
ATOM 1792 C C . SER B 1 103 ? -9.344 -10.555 -14.453 1 98.75 103 SER B C 1
ATOM 1794 O O . SER B 1 103 ? -9.242 -9.328 -14.32 1 98.75 103 SER B O 1
ATOM 1796 N N . LYS B 1 104 ? -10.516 -11.203 -14.352 1 98.62 104 LYS B N 1
ATOM 1797 C CA . LYS B 1 104 ? -11.641 -10.531 -13.695 1 98.62 104 LYS B CA 1
ATOM 1798 C C . LYS B 1 104 ? -11.258 -10.062 -12.297 1 98.62 104 LYS B C 1
ATOM 1800 O O . LYS B 1 104 ? -10.414 -10.672 -11.641 1 98.62 104 LYS B O 1
ATOM 1805 N N . GLN B 1 105 ? -11.945 -9.031 -11.852 1 98.75 105 GLN B N 1
ATOM 1806 C CA . GLN B 1 105 ? -11.68 -8.461 -10.531 1 98.75 105 GLN B CA 1
ATOM 1807 C C . GLN B 1 105 ? -12.602 -9.062 -9.477 1 98.75 105 GLN B C 1
ATOM 1809 O O . GLN B 1 105 ? -13.758 -9.398 -9.773 1 98.75 105 GLN B O 1
ATOM 1814 N N . VAL B 1 106 ? -12.055 -9.211 -8.297 1 98.75 106 VAL B N 1
ATOM 1815 C CA . VAL B 1 106 ? -12.836 -9.586 -7.125 1 98.75 106 VAL B CA 1
ATOM 1816 C C . VAL B 1 106 ? -12.867 -8.43 -6.133 1 98.75 106 VAL B C 1
ATOM 1818 O O . VAL B 1 106 ? -11.828 -7.883 -5.766 1 98.75 106 VAL B O 1
ATOM 1821 N N . ALA B 1 107 ? -14.047 -8.078 -5.762 1 98.5 107 ALA B N 1
ATOM 1822 C CA . ALA B 1 107 ? -14.211 -6.953 -4.844 1 98.5 107 ALA B CA 1
ATOM 1823 C C . ALA B 1 107 ? -14.758 -7.418 -3.498 1 98.5 107 ALA B C 1
ATOM 1825 O O . ALA B 1 107 ? -15.664 -8.258 -3.443 1 98.5 107 ALA B O 1
ATOM 1826 N N . LEU B 1 108 ? -14.164 -6.93 -2.406 1 98.38 108 LEU B N 1
ATOM 1827 C CA . LEU B 1 108 ? -14.625 -7.168 -1.042 1 98.38 108 LEU B CA 1
ATOM 1828 C C . LEU B 1 108 ? -14.812 -5.848 -0.295 1 98.38 108 LEU B C 1
ATOM 1830 O O . LEU B 1 108 ? -14.055 -4.898 -0.511 1 98.38 108 LEU B O 1
ATOM 1834 N N . HIS B 1 109 ? -15.781 -5.867 0.563 1 97.75 109 HIS B N 1
ATOM 1835 C CA . HIS B 1 109 ? -15.984 -4.73 1.455 1 97.75 109 HIS B CA 1
ATOM 1836 C C . HIS B 1 109 ? -15.445 -5.023 2.852 1 97.75 109 HIS B C 1
ATOM 1838 O O . HIS B 1 109 ? -15.602 -6.137 3.359 1 97.75 109 HIS B O 1
ATOM 1844 N N . SER B 1 110 ? -14.789 -4.082 3.395 1 97.75 110 SER B N 1
ATOM 1845 C CA . SER B 1 110 ? -14.312 -4.188 4.77 1 97.75 110 SER B CA 1
ATOM 1846 C C . SER B 1 110 ? -14.156 -2.811 5.406 1 97.75 110 SER B C 1
ATOM 1848 O O . SER B 1 110 ? -14.539 -1.799 4.81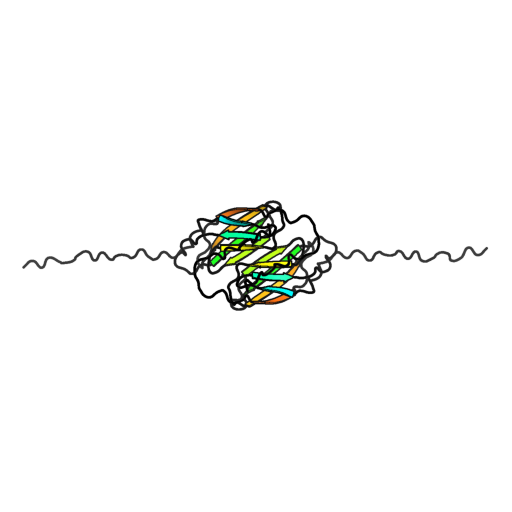2 1 97.75 110 SER B O 1
ATOM 1850 N N . SER B 1 111 ? -13.719 -2.832 6.699 1 97.38 111 SER B N 1
ATOM 1851 C CA . SER B 1 111 ? -13.492 -1.58 7.414 1 97.38 111 SER B CA 1
ATOM 1852 C C . SER B 1 111 ? -12.398 -1.737 8.469 1 97.38 111 SER B C 1
ATOM 1854 O O . SER B 1 111 ? -12.086 -2.855 8.883 1 97.38 111 SER B O 1
ATOM 1856 N N . THR B 1 112 ? -11.805 -0.609 8.75 1 96.5 112 THR B N 1
ATOM 1857 C CA . THR B 1 112 ? -10.898 -0.608 9.891 1 96.5 112 THR B CA 1
ATOM 1858 C C . THR B 1 112 ? -11.664 -0.394 11.188 1 96.5 112 THR B C 1
ATOM 1860 O O . THR B 1 112 ? -12.789 0.106 11.172 1 96.5 112 THR B O 1
ATOM 1863 N N . LEU B 1 113 ? -11.031 -0.91 12.273 1 95.5 113 LEU B N 1
ATOM 1864 C CA . LEU B 1 113 ? -11.641 -0.776 13.594 1 95.5 113 LEU B CA 1
ATOM 1865 C C . LEU B 1 113 ? -11.445 0.634 14.141 1 95.5 113 LEU B C 1
ATOM 1867 O O . LEU B 1 113 ? -10.656 1.414 13.594 1 95.5 113 LEU B O 1
ATOM 1871 N N . ALA B 1 114 ? -12.211 0.904 15.164 1 92.25 114 ALA B N 1
ATOM 1872 C CA . ALA B 1 114 ? -12.047 2.189 15.836 1 92.25 114 ALA B CA 1
ATOM 1873 C C . ALA B 1 114 ? -10.695 2.268 16.547 1 92.25 114 ALA B C 1
ATOM 1875 O O . ALA B 1 114 ? -10.234 1.284 17.125 1 92.25 114 ALA B O 1
ATOM 1876 N N . GLY B 1 115 ? -9.938 3.254 16.297 1 82.38 115 GLY B N 1
ATOM 1877 C CA . GLY B 1 115 ? -8.648 3.449 16.953 1 82.38 115 GLY B CA 1
ATOM 1878 C C . GLY B 1 115 ? -8.758 3.777 18.422 1 82.38 115 GLY B C 1
ATOM 1879 O O . GLY B 1 115 ? -9.859 4.031 18.922 1 82.38 115 GLY B O 1
ATOM 1880 N N . PRO B 1 116 ? -7.668 3.309 19.125 1 65.12 116 PRO B N 1
ATOM 1881 C CA . PRO B 1 116 ? -7.758 3.723 20.531 1 65.12 116 PRO B CA 1
ATOM 1882 C C . PRO B 1 116 ? -8.125 5.195 20.688 1 65.12 116 PRO B C 1
ATOM 1884 O O . PRO B 1 116 ? -7.793 6.016 19.828 1 65.12 116 PRO B O 1
ATOM 1887 N N . ALA B 1 117 ? -9.156 5.453 21.484 1 52.47 117 ALA B N 1
ATOM 1888 C CA . ALA B 1 117 ? -9.5 6.844 21.766 1 52.47 117 ALA B CA 1
ATOM 1889 C C . ALA B 1 117 ? -8.266 7.734 21.719 1 52.47 117 ALA B C 1
ATOM 1891 O O . ALA B 1 117 ? -7.152 7.273 21.969 1 52.47 117 ALA B O 1
ATOM 1892 N N . LYS B 1 118 ? -8.406 9 21.328 1 45 118 LYS B N 1
ATOM 1893 C CA . LYS B 1 118 ? -7.418 10.016 20.984 1 45 118 LYS B CA 1
ATOM 1894 C C . LYS B 1 118 ? -6.184 9.898 21.875 1 45 118 LYS B C 1
ATOM 1896 O O . LYS B 1 118 ? -5.559 10.914 22.203 1 45 118 LYS B O 1
ATOM 1901 N N . GLU B 1 119 ? -5.781 8.898 22.656 1 39.41 119 GLU B N 1
ATOM 1902 C CA . GLU B 1 119 ? -4.574 9.453 23.266 1 39.41 119 GLU B CA 1
ATOM 1903 C C . GLU B 1 119 ? -3.48 9.68 2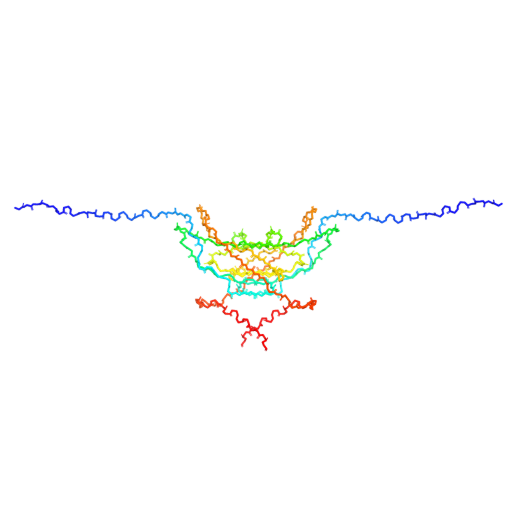2.234 1 39.41 119 GLU B C 1
ATOM 1905 O O . GLU B 1 119 ? -3.316 8.875 21.312 1 39.41 119 GLU B O 1
ATOM 1910 N N . LYS B 1 120 ? -3.186 10.945 21.984 1 35.47 120 LYS B N 1
ATOM 1911 C CA . LYS B 1 120 ? -2.234 11.594 21.078 1 35.47 120 LYS B CA 1
ATOM 1912 C C . LYS B 1 120 ? -1.177 10.609 20.594 1 35.47 120 LYS B C 1
ATOM 1914 O O . LYS B 1 120 ? -0.918 10.508 19.391 1 35.47 120 LYS B O 1
ATOM 1919 N N . GLY B 1 121 ? 0.005 10.617 21.266 1 34.41 121 GLY B N 1
ATOM 1920 C CA . GLY B 1 121 ? 1.438 10.586 21.016 1 34.41 121 GLY B CA 1
ATOM 1921 C C . GLY B 1 121 ? 1.921 9.266 20.453 1 34.41 121 GLY B C 1
ATOM 1922 O O . GLY B 1 121 ? 3.059 9.156 20 1 34.41 121 GLY B O 1
ATOM 1923 N N . MET B 1 122 ? 1.566 8.047 21.125 1 32.91 122 MET B N 1
ATOM 1924 C CA . MET B 1 122 ? 2.578 6.996 21.031 1 32.91 122 MET B CA 1
ATOM 1925 C C . MET B 1 122 ? 2.479 6.258 19.703 1 32.91 122 MET B C 1
ATOM 1927 O O . MET B 1 122 ? 1.415 5.746 19.344 1 32.91 122 MET B O 1
ATOM 1931 N N . PHE B 1 123 ? 3.104 6.781 18.672 1 36.44 123 PHE B N 1
ATOM 1932 C CA . PHE B 1 123 ? 3.469 5.762 17.703 1 36.44 123 PHE B CA 1
ATOM 1933 C C . PHE B 1 123 ? 3.393 4.371 18.312 1 36.44 123 PHE B C 1
ATOM 1935 O O . PHE B 1 123 ? 4.02 4.105 19.344 1 36.44 123 PHE B O 1
ATOM 1942 N N . LYS B 1 124 ? 2.281 3.707 18.391 1 36.28 124 LYS B N 1
ATOM 1943 C CA . LYS B 1 124 ? 2.195 2.344 18.906 1 36.28 124 LYS B CA 1
ATOM 1944 C C . LYS B 1 124 ? 3.541 1.631 18.797 1 36.28 124 LYS B C 1
ATOM 1946 O O . LYS B 1 124 ? 4.098 1.504 17.703 1 36.28 124 LYS B O 1
ATOM 1951 N N . SER B 1 125 ? 4.43 1.873 19.75 1 33.97 125 SER B N 1
ATOM 1952 C CA . SER B 1 125 ? 5.531 0.929 19.906 1 33.97 125 SER B CA 1
ATOM 1953 C C . SER B 1 125 ? 5.137 -0.461 19.406 1 33.97 125 SER B C 1
ATOM 1955 O O . SER B 1 125 ? 4.23 -1.086 19.969 1 33.97 125 SER B O 1
ATOM 1957 N N . TYR B 1 126 ? 5.016 -0.537 18.172 1 34.84 126 TYR B N 1
ATOM 1958 C CA . TYR B 1 126 ? 4.945 -1.929 17.75 1 34.84 126 TYR B CA 1
ATOM 1959 C C . TYR B 1 126 ? 5.852 -2.809 18.594 1 34.84 126 TYR B C 1
ATOM 1961 O O . TYR B 1 126 ? 7.074 -2.664 18.562 1 34.84 126 TYR B O 1
ATOM 1969 N N . ASP B 1 127 ? 5.582 -2.916 19.875 1 32.84 127 ASP B N 1
ATOM 1970 C CA . ASP B 1 127 ? 6.336 -3.957 20.562 1 32.84 127 ASP B CA 1
ATOM 1971 C C . ASP B 1 127 ? 6.59 -5.152 19.641 1 32.84 127 ASP B C 1
ATOM 1973 O O . ASP B 1 127 ? 5.648 -5.828 19.219 1 32.84 127 ASP B O 1
ATOM 1977 N N . LEU B 1 128 ? 7.574 -4.949 18.766 1 30.28 128 LEU B N 1
ATOM 1978 C CA . LEU B 1 128 ? 8.227 -6.125 18.203 1 30.28 128 LEU B CA 1
ATOM 1979 C C . LEU B 1 128 ? 8.414 -7.203 19.266 1 30.28 128 LEU B C 1
ATOM 1981 O O . LEU B 1 128 ? 9.211 -7.031 20.203 1 30.28 128 LEU B O 1
ATOM 1985 N N . ILE B 1 129 ? 7.496 -7.578 19.984 1 27.53 129 ILE B N 1
ATOM 1986 C CA . ILE B 1 129 ? 7.773 -8.711 20.859 1 27.53 129 ILE B CA 1
ATOM 1987 C C . ILE B 1 129 ? 8.602 -9.758 20.109 1 27.53 129 ILE B C 1
ATOM 1989 O O . ILE B 1 129 ? 8.102 -10.406 19.188 1 27.53 129 ILE B O 1
ATOM 1993 N N . PHE B 1 130 ? 9.945 -9.492 19.875 1 25.89 130 PHE B N 1
ATOM 1994 C CA . PHE B 1 130 ? 10.953 -10.531 19.703 1 25.89 130 PHE B CA 1
ATOM 1995 C C . PHE B 1 130 ? 10.734 -11.68 20.672 1 25.89 130 PHE B C 1
ATOM 1997 O O . PHE B 1 130 ? 10.633 -11.461 21.891 1 25.89 130 PHE B O 1
ATOM 2004 N N . PHE B 1 131 ? 9.883 -12.602 20.266 1 24.17 131 PHE B N 1
ATOM 2005 C CA . PHE B 1 131 ? 10.062 -13.828 21.031 1 24.17 131 PHE B CA 1
ATOM 2006 C C . PHE B 1 131 ? 11.539 -14.156 21.188 1 24.17 131 PHE B C 1
ATOM 2008 O O . PHE B 1 131 ? 12.258 -14.32 20.188 1 24.17 131 PHE B O 1
ATOM 2015 N N . ILE B 1 132 ? 12.398 -13.453 21.969 1 17.89 132 ILE B N 1
ATOM 2016 C CA . ILE B 1 132 ? 13.57 -14.164 22.484 1 17.89 132 ILE B CA 1
ATOM 2017 C C . ILE B 1 132 ? 13.117 -15.406 23.25 1 17.89 132 ILE B C 1
ATOM 2019 O O . ILE B 1 132 ? 12.148 -15.352 24.016 1 17.89 132 ILE B O 1
#

pLDDT: mean 80.91, std 25.41, range [17.89, 98.88]

Organism: Araneus ventricosus (NCBI:txid182803)